Protein 7BJS (pdb70)

GO terms:
  GO:1904115 axon cytoplasm (C, IDA)
  GO:0035371 microtubule plus-end (C, IDA)
  GO:0008017 microtubule binding (F, IDA)
  GO:0005737 cytoplasm (C, IDA)
  GO:0030478 actin cap (C, IDA)
  GO:0003777 microtubule motor activity (F, IDA)
  GO:0010970 transport along microtubule (P, IDA)
  GO:0005871 kinesin complex (C, IDA)
  GO:0007018 microtubule-based movement (P, IDA)
  GO:0001754 eye photoreceptor cell differentiation (P, IGI)
  GO:0008574 plus-end-directed microtubule motor activity (F, TAS)
  GO:0048489 synaptic vesicle transport (P, IGI)
  GO:0007300 ovarian nurse cell to oocyte transport (P, TAS)
  GO:0007317 regulation of pole plasm oskar mRNA localization (P, TAS)
  GO:0045451 pole plasm oskar mRNA localization (P, IMP)
  GO:0051012 microtubule sliding (P, IMP)
  GO:0051299 centrosome separation (P, IMP)
  GO:0046785 microtubule polymerization (P, IMP)
  GO:0046843 dorsal appendage formation (P, IMP)
  GO:0048311 mitochondrion distribution (P, IMP)

Structure (mmCIF, N/CA/C/O backbone):
data_7BJS
#
_entry.id   7BJS
#
_cell.length_a   28.770
_cell.length_b   33.490
_cell.length_c   126.000
_cell.angle_alpha   90.000
_cell.angle_beta   94.580
_cell.angle_gamma   90.000
#
_symmetry.space_group_name_H-M   'P 1 21 1'
#
loop_
_entity.id
_entity.type
_entity.pdbx_description
1 polymer 'Kinesin heavy chain'
2 polymer SD21996p
3 water water
#
loop_
_atom_site.group_PDB
_atom_site.id
_atom_site.type_symbol
_atom_site.label_atom_id
_atom_site.label_alt_id
_atom_site.label_comp_id
_atom_site.label_asym_id
_atom_site.label_entity_id
_atom_site.label_seq_id
_atom_site.pdbx_PDB_ins_code
_atom_site.Cartn_x
_atom_site.Cartn_y
_atom_site.Cartn_z
_atom_site.occupancy
_atom_site.B_iso_or_equiv
_atom_site.auth_seq_id
_atom_site.auth_comp_id
_atom_site.auth_asym_id
_atom_site.auth_atom_id
_atom_site.pdbx_PDB_model_num
ATOM 1 N N . SER A 1 3 ? -13.399 -5.325 -33.277 1.00 73.06 855 SER A N 1
ATOM 2 C CA . SER A 1 3 ? -12.120 -5.992 -33.493 1.00 80.22 855 SER A CA 1
ATOM 3 C C . SER A 1 3 ? -11.632 -6.683 -32.225 1.00 86.82 855 SER A C 1
ATOM 4 O O . SER A 1 3 ? -11.753 -6.144 -31.124 1.00 85.13 855 SER A O 1
ATOM 7 N N . PHE A 1 4 ? -11.077 -7.884 -32.394 1.00 87.88 856 PHE A N 1
ATOM 8 C CA . PHE A 1 4 ? -10.586 -8.647 -31.251 1.00 79.68 856 PHE A CA 1
ATOM 9 C C . PHE A 1 4 ? -9.397 -7.961 -30.589 1.00 76.20 856 PHE A C 1
ATOM 10 O O . PHE A 1 4 ? -9.319 -7.894 -29.357 1.00 69.04 856 PHE A O 1
ATOM 18 N N . LEU A 1 5 ? -8.459 -7.451 -31.392 1.00 67.95 857 LEU A N 1
ATOM 19 C CA . LEU A 1 5 ? -7.260 -6.829 -30.837 1.00 70.22 857 LEU A CA 1
ATOM 20 C C . LEU A 1 5 ? -7.581 -5.584 -30.018 1.00 74.60 857 LEU A C 1
ATOM 21 O O . LEU A 1 5 ? -6.872 -5.287 -29.050 1.00 80.77 857 LEU A O 1
ATOM 26 N N . GLU A 1 6 ? -8.640 -4.849 -30.367 1.00 59.56 858 GLU A N 1
ATOM 27 C CA . GLU A 1 6 ? -8.976 -3.680 -29.560 1.00 59.95 858 GLU A CA 1
ATOM 28 C C . GLU A 1 6 ? -9.648 -4.082 -28.256 1.00 60.77 858 GLU A C 1
ATOM 29 O O . GLU A 1 6 ? -9.457 -3.412 -27.236 1.00 55.12 858 GLU A O 1
ATOM 35 N N . ASN A 1 7 ? -10.427 -5.165 -28.266 1.00 59.74 859 ASN A N 1
ATOM 36 C CA . ASN A 1 7 ? -10.920 -5.717 -27.010 1.00 61.98 859 ASN A CA 1
ATOM 37 C C . ASN A 1 7 ? -9.772 -6.274 -26.181 1.00 60.96 859 ASN A C 1
ATOM 38 O O . ASN A 1 7 ? -9.801 -6.199 -24.948 1.00 62.08 859 ASN A O 1
ATOM 43 N N . ASN A 1 8 ? -8.758 -6.835 -26.844 1.00 47.94 860 ASN A N 1
ATOM 44 C CA . ASN A 1 8 ? -7.586 -7.343 -26.139 1.00 46.51 860 ASN A CA 1
ATOM 45 C C . ASN A 1 8 ? -6.829 -6.212 -25.455 1.00 46.50 860 ASN A C 1
ATOM 46 O O . ASN A 1 8 ? -6.480 -6.307 -24.273 1.00 51.26 860 ASN A O 1
ATOM 51 N N . LEU A 1 9 ? -6.574 -5.124 -26.187 1.00 50.53 861 LEU A N 1
ATOM 52 C CA . LEU A 1 9 ? -5.862 -3.993 -25.602 1.00 54.76 861 LEU A CA 1
ATOM 53 C C . LEU A 1 9 ? -6.686 -3.333 -24.504 1.00 51.58 861 LEU A C 1
ATOM 54 O O . LEU A 1 9 ? -6.135 -2.879 -23.495 1.00 51.42 861 LEU A O 1
ATOM 59 N N . ASP A 1 10 ? -8.008 -3.266 -24.685 1.00 51.54 862 ASP A N 1
ATOM 60 C CA . ASP A 1 10 ? -8.861 -2.702 -23.646 1.00 55.15 862 ASP A CA 1
ATOM 61 C C . ASP A 1 10 ? -8.868 -3.574 -22.397 1.00 64.84 862 ASP A C 1
ATOM 62 O O . ASP A 1 10 ? -8.973 -3.053 -21.281 1.00 59.31 862 ASP A O 1
ATOM 67 N N . GLN A 1 11 ? -8.759 -4.895 -22.561 1.00 49.96 863 GLN A N 1
ATOM 68 C CA . GLN A 1 11 ? -8.642 -5.764 -21.396 1.00 56.96 863 GLN A CA 1
ATOM 69 C C . GLN A 1 11 ? -7.280 -5.605 -20.735 1.00 39.22 863 GLN A C 1
ATOM 70 O O . GLN A 1 11 ? -7.181 -5.576 -19.503 1.00 47.17 863 GLN A O 1
ATOM 76 N N . LEU A 1 12 ? -6.219 -5.496 -21.541 1.00 44.93 864 LEU A N 1
ATOM 77 C CA . LEU A 1 12 ? -4.887 -5.255 -20.994 1.00 42.30 864 LEU A CA 1
ATOM 78 C C . LEU A 1 12 ? -4.822 -3.918 -20.268 1.00 43.00 864 LEU A C 1
ATOM 79 O O . LEU A 1 12 ? -4.195 -3.809 -19.207 1.00 49.83 864 LEU A O 1
ATOM 84 N N . THR A 1 13 ? -5.454 -2.886 -20.833 1.00 45.99 865 THR A N 1
ATOM 85 C CA . THR A 1 13 ? -5.553 -1.603 -20.145 1.00 40.65 865 THR A CA 1
ATOM 86 C C . THR A 1 13 ? -6.178 -1.773 -18.767 1.00 44.00 865 THR A C 1
ATOM 87 O O . THR A 1 13 ? -5.696 -1.202 -17.783 1.00 62.08 865 THR A O 1
ATOM 91 N N . LYS A 1 14 ?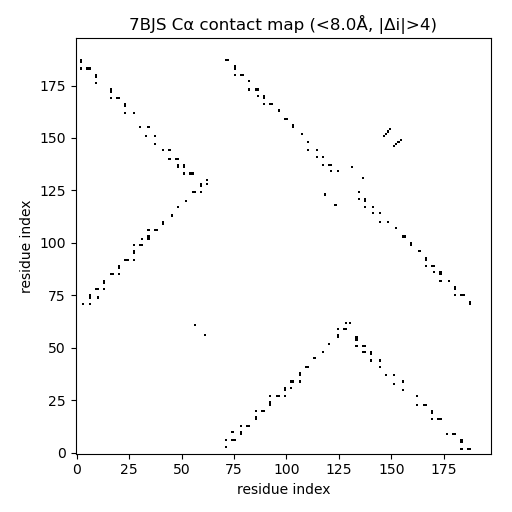 -7.244 -2.572 -18.677 1.00 47.67 866 LYS A N 1
ATOM 92 C CA . LYS A 1 14 ? -7.913 -2.769 -17.395 1.00 46.68 866 LYS A CA 1
ATOM 93 C C . LYS A 1 14 ? -6.992 -3.461 -16.398 1.00 48.43 866 LYS A C 1
ATOM 94 O O . LYS A 1 14 ? -6.986 -3.121 -15.209 1.00 53.01 866 LYS A O 1
ATOM 100 N N . VAL A 1 15 ? -6.205 -4.436 -16.862 1.00 48.40 867 VAL A N 1
ATOM 101 C CA . VAL A 1 15 ? -5.306 -5.142 -15.954 1.00 47.52 867 VAL A CA 1
ATOM 102 C C . VAL A 1 15 ? -4.238 -4.192 -15.430 1.00 38.88 867 VAL A C 1
ATOM 103 O O . VAL A 1 15 ? -3.876 -4.231 -14.248 1.00 43.81 867 VAL A O 1
ATOM 107 N N . HIS A 1 16 ? -3.733 -3.311 -16.294 1.00 42.87 868 HIS A N 1
ATOM 108 C CA . HIS A 1 16 ? -2.714 -2.359 -15.870 1.00 47.79 868 HIS A CA 1
ATOM 109 C C . HIS A 1 16 ? -3.276 -1.330 -14.899 1.00 49.76 868 HIS A C 1
ATOM 110 O O . HIS A 1 16 ? -2.547 -0.850 -14.023 1.00 59.46 868 HIS A O 1
ATOM 117 N N . LYS A 1 17 ? -4.552 -0.961 -15.045 1.00 55.35 869 LYS A N 1
ATOM 118 C CA . LYS A 1 17 ? -5.158 -0.059 -14.071 1.00 50.49 869 LYS A CA 1
ATOM 119 C C . LYS A 1 17 ? -5.151 -0.684 -12.683 1.00 50.45 869 LYS A C 1
ATOM 120 O O . LYS A 1 17 ? -4.886 -0.002 -11.686 1.00 49.88 869 LYS A O 1
ATOM 126 N N . GLN A 1 18 ? -5.424 -1.989 -12.601 1.00 45.53 870 GLN A N 1
ATOM 127 C CA . GLN A 1 18 ? -5.389 -2.670 -11.311 1.00 50.15 870 GLN A CA 1
ATOM 128 C C . GLN A 1 18 ? -3.963 -2.790 -10.788 1.00 35.42 870 GLN A C 1
ATOM 129 O O . GLN A 1 18 ? -3.723 -2.639 -9.584 1.00 54.40 870 GLN A O 1
ATOM 135 N N . LEU A 1 19 ? -3.001 -3.057 -11.677 1.00 46.59 871 LEU A N 1
ATOM 136 C CA . LEU A 1 19 ? -1.611 -3.161 -11.242 1.00 51.17 871 LEU A CA 1
ATOM 137 C C . LEU A 1 19 ? -1.066 -1.813 -10.792 1.00 45.55 871 LEU A C 1
ATOM 138 O O . LEU A 1 19 ? -0.249 -1.755 -9.867 1.00 44.61 871 LEU A O 1
ATOM 143 N N . VAL A 1 20 ? -1.500 -0.724 -11.432 1.00 41.40 872 VAL A N 1
ATOM 144 C CA . VAL A 1 20 ? -1.070 0.607 -11.009 1.00 41.10 872 VAL A CA 1
ATOM 145 C C . VAL A 1 20 ? -1.542 0.883 -9.587 1.00 43.26 872 VAL A C 1
ATOM 146 O O . VAL A 1 20 ? -0.795 1.422 -8.761 1.00 46.84 872 VAL A O 1
ATOM 150 N N . ARG A 1 21 ? -2.781 0.498 -9.273 1.00 40.80 873 ARG A N 1
ATOM 151 C CA . ARG A 1 21 ? -3.299 0.714 -7.927 1.00 39.62 873 ARG A CA 1
ATOM 152 C C . ARG A 1 21 ? -2.644 -0.229 -6.927 1.00 51.65 873 ARG A C 1
ATOM 153 O O . ARG A 1 21 ? -2.391 0.154 -5.779 1.00 59.02 873 ARG A O 1
ATOM 161 N N . ASP A 1 22 ? -2.361 -1.467 -7.343 1.00 49.93 874 ASP A N 1
ATOM 162 C CA . ASP A 1 22 ? -1.629 -2.381 -6.473 1.00 50.64 874 ASP A CA 1
ATOM 163 C C . ASP A 1 22 ? -0.218 -1.872 -6.213 1.00 42.54 874 ASP A C 1
ATOM 164 O O . ASP A 1 22 ? 0.272 -1.924 -5.079 1.00 35.23 874 ASP A O 1
ATOM 169 N N . ASN A 1 23 ? 0.447 -1.367 -7.254 1.00 36.63 875 ASN A N 1
ATOM 170 C CA . ASN A 1 23 ? 1.796 -0.840 -7.086 1.00 46.03 875 ASN A CA 1
ATOM 171 C C . ASN A 1 23 ? 1.799 0.422 -6.233 1.00 44.10 875 ASN A C 1
ATOM 172 O O . ASN A 1 23 ? 2.699 0.619 -5.409 1.00 47.66 875 ASN A O 1
ATOM 177 N N . ALA A 1 24 ? 0.797 1.286 -6.415 1.00 45.79 876 ALA A N 1
ATOM 178 C CA . ALA A 1 24 ? 0.720 2.513 -5.627 1.00 40.59 876 ALA A CA 1
ATOM 179 C C . ALA A 1 24 ? 0.512 2.212 -4.148 1.00 45.69 876 ALA A C 1
ATOM 180 O O . ALA A 1 24 ? 1.047 2.916 -3.283 1.00 44.02 876 ALA A O 1
ATOM 182 N N . ASP A 1 25 ? -0.260 1.166 -3.837 1.00 39.20 877 ASP A N 1
ATOM 183 C CA . ASP A 1 25 ? -0.450 0.784 -2.442 1.00 42.73 877 ASP A CA 1
ATOM 184 C C . ASP A 1 25 ? 0.851 0.296 -1.817 1.00 45.83 877 ASP A C 1
ATOM 185 O O . ASP A 1 25 ? 1.184 0.677 -0.688 1.00 41.80 877 ASP A O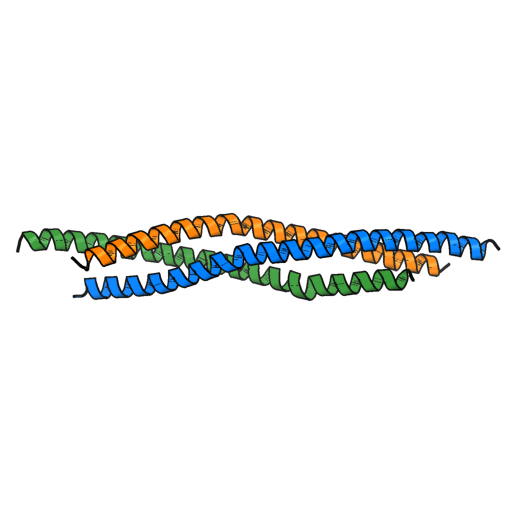 1
ATOM 190 N N . LEU A 1 26 ? 1.603 -0.537 -2.539 1.00 42.96 878 LEU A N 1
ATOM 191 C CA . LEU A 1 26 ? 2.848 -1.075 -1.998 1.00 42.15 878 LEU A CA 1
ATOM 192 C C . LEU A 1 26 ? 3.896 0.016 -1.821 1.00 46.81 878 LEU A C 1
ATOM 193 O O . LEU A 1 26 ? 4.637 0.018 -0.831 1.00 48.88 878 LEU A O 1
ATOM 198 N N . ARG A 1 27 ? 3.966 0.957 -2.763 1.00 48.03 879 ARG A N 1
ATOM 199 C CA . ARG A 1 27 ? 4.919 2.053 -2.654 1.00 57.99 879 ARG A CA 1
ATOM 200 C C . ARG A 1 27 ? 4.577 2.994 -1.509 1.00 50.39 879 ARG A C 1
ATOM 201 O O . ARG A 1 27 ? 5.412 3.825 -1.138 1.00 45.65 879 ARG A O 1
ATOM 209 N N . CYS A 1 28 ? 3.372 2.888 -0.952 1.00 45.00 880 CYS A N 1
ATOM 210 C CA . CYS A 1 28 ? 2.947 3.690 0.185 1.00 33.53 880 CYS A CA 1
ATOM 211 C C . CYS A 1 28 ? 3.142 2.980 1.518 1.00 47.54 880 CYS A C 1
ATOM 212 O O . CYS A 1 28 ? 3.488 3.626 2.512 1.00 58.75 880 CYS A O 1
ATOM 215 N N . GLU A 1 29 ? 2.955 1.658 1.556 1.00 46.26 881 GLU A N 1
ATOM 216 C CA . GLU A 1 29 ? 3.078 0.926 2.812 1.00 47.40 881 GLU A CA 1
ATOM 217 C C . GLU A 1 29 ? 4.522 0.660 3.221 1.00 37.42 881 GLU A C 1
ATOM 218 O O . GLU A 1 29 ? 4.811 0.605 4.422 1.00 46.57 881 GLU A O 1
ATOM 224 N N . LEU A 1 30 ? 5.440 0.500 2.261 1.00 40.04 882 LEU A N 1
ATOM 225 C CA . LEU A 1 30 ? 6.810 0.148 2.642 1.00 40.78 882 LEU A CA 1
ATOM 226 C C . LEU A 1 30 ? 7.523 1.295 3.338 1.00 38.14 882 LEU A C 1
ATOM 227 O O . LEU A 1 30 ? 8.113 1.072 4.408 1.00 44.52 882 LEU A O 1
ATOM 232 N N . PRO A 1 31 ? 7.518 2.535 2.820 1.00 35.01 883 PRO A N 1
ATOM 233 C CA . PRO A 1 31 ? 8.111 3.631 3.601 1.00 36.72 883 PRO A CA 1
ATOM 234 C C . PRO A 1 31 ? 7.384 3.892 4.906 1.00 37.63 883 PRO A C 1
ATOM 235 O O . PRO A 1 31 ? 8.021 4.271 5.897 1.00 45.87 883 PRO A O 1
ATOM 239 N N . LYS A 1 32 ? 6.062 3.703 4.935 1.00 37.16 884 LYS A N 1
ATOM 240 C CA . LYS A 1 32 ? 5.317 3.876 6.177 1.00 39.07 884 LYS A CA 1
ATOM 241 C C . LYS A 1 32 ? 5.731 2.854 7.226 1.00 42.47 884 LYS A C 1
ATOM 242 O O . LYS A 1 32 ? 5.786 3.170 8.420 1.00 53.46 884 LYS A O 1
ATOM 248 N N . LEU A 1 33 ? 6.034 1.626 6.804 1.00 43.78 885 LEU A N 1
ATOM 249 C CA . LEU A 1 33 ? 6.439 0.610 7.768 1.00 52.21 885 LEU A CA 1
ATOM 250 C C . LEU A 1 33 ? 7.837 0.885 8.307 1.00 41.22 885 LEU A C 1
ATOM 251 O O . LEU A 1 33 ? 8.111 0.633 9.487 1.00 52.80 885 LEU A O 1
ATOM 256 N N . GLU A 1 34 ? 8.735 1.408 7.469 1.00 43.94 886 GLU A N 1
ATOM 257 C CA . GLU A 1 34 ? 10.040 1.818 7.980 1.00 40.93 886 GLU A CA 1
ATOM 258 C C . GLU A 1 34 ? 9.884 2.904 9.034 1.00 48.94 886 GLU A C 1
ATOM 259 O O . GLU A 1 34 ? 10.520 2.854 10.094 1.00 43.33 886 GLU A O 1
ATOM 265 N N . LYS A 1 35 ? 9.030 3.894 8.760 1.00 30.82 887 LYS A N 1
ATOM 266 C CA . LYS A 1 35 ? 8.792 4.958 9.729 1.00 30.66 887 LYS A CA 1
ATOM 267 C C . LYS A 1 35 ? 8.207 4.407 11.024 1.00 33.67 887 LYS A C 1
ATOM 268 O O . LYS A 1 35 ? 8.586 4.840 12.118 1.00 37.52 887 LYS A O 1
ATOM 274 N N . ARG A 1 36 ? 7.279 3.452 10.921 1.00 35.91 888 ARG A N 1
ATOM 275 C CA . ARG A 1 36 ? 6.717 2.845 12.123 1.00 31.29 888 ARG A CA 1
ATOM 276 C C . ARG A 1 36 ? 7.764 2.033 12.877 1.00 32.11 888 ARG A C 1
ATOM 277 O O . ARG A 1 36 ? 7.786 2.036 14.114 1.00 42.07 888 ARG A O 1
ATOM 285 N N . LEU A 1 37 ? 8.642 1.334 12.153 1.00 31.48 889 LEU A N 1
ATOM 286 C CA . LEU A 1 37 ? 9.725 0.612 12.815 1.00 37.32 889 LEU A CA 1
ATOM 287 C C . LEU A 1 37 ? 10.716 1.576 13.458 1.00 45.32 889 LEU A C 1
ATOM 288 O O . LEU A 1 37 ? 11.259 1.291 14.532 1.00 36.78 889 LEU A O 1
ATOM 293 N N . ARG A 1 38 ? 10.970 2.717 12.812 1.00 34.10 890 ARG A N 1
ATOM 294 C CA . ARG A 1 38 ? 11.876 3.703 13.394 1.00 42.26 890 ARG A CA 1
ATOM 295 C C . ARG A 1 38 ? 11.290 4.296 14.667 1.00 45.09 890 ARG A C 1
ATOM 296 O O . ARG A 1 38 ? 12.019 4.558 15.632 1.00 51.17 890 ARG A O 1
ATOM 304 N N . CYS A 1 39 ? 9.972 4.504 14.691 1.00 40.53 891 CYS A N 1
ATOM 305 C CA . CYS A 1 39 ? 9.339 5.081 15.870 1.00 39.19 891 CYS A CA 1
ATOM 306 C C . CYS A 1 39 ? 9.278 4.071 17.007 1.00 55.00 891 CYS A C 1
ATOM 307 O O . CYS A 1 39 ? 9.271 4.456 18.181 1.00 48.37 891 CYS A O 1
ATOM 310 N N . THR A 1 40 ? 9.263 2.778 16.676 1.00 39.65 892 THR A N 1
ATOM 311 C CA . THR A 1 40 ? 9.357 1.744 17.701 1.00 40.53 892 THR A CA 1
ATOM 312 C C . THR A 1 40 ? 10.738 1.724 18.341 1.00 34.91 892 THR A C 1
ATOM 313 O O . THR A 1 40 ? 10.858 1.611 19.566 1.00 42.40 892 THR A O 1
ATOM 317 N N . MET A 1 41 ? 11.793 1.842 17.531 1.00 37.77 893 MET A N 1
ATOM 318 C CA . MET A 1 41 ? 13.143 1.775 18.079 1.00 44.47 893 MET A CA 1
ATOM 319 C C . MET A 1 41 ? 13.452 2.979 18.957 1.00 51.33 893 MET A C 1
ATOM 320 O O . MET A 1 41 ? 14.237 2.867 19.906 1.00 49.46 893 MET A O 1
ATOM 325 N N . GLU A 1 42 ? 12.828 4.126 18.679 1.00 32.35 894 GLU A N 1
ATOM 326 C CA . GLU A 1 42 ? 12.962 5.268 19.578 1.00 43.58 894 GLU A CA 1
ATOM 327 C C . GLU A 1 42 ? 12.316 4.979 20.926 1.00 37.97 894 GLU A C 1
ATOM 328 O O . GLU A 1 42 ? 12.844 5.370 21.973 1.00 51.14 894 GLU A O 1
ATOM 334 N N . ARG A 1 43 ? 11.168 4.298 20.921 1.00 56.05 895 ARG A N 1
ATOM 335 C CA . ARG A 1 43 ? 10.524 3.945 22.180 1.00 49.42 895 ARG A CA 1
ATOM 336 C C . ARG A 1 43 ? 11.335 2.905 22.940 1.00 52.05 895 ARG A C 1
ATOM 337 O O . ARG A 1 43 ? 11.374 2.933 24.176 1.00 57.26 895 ARG A O 1
ATOM 345 N N . VAL A 1 44 ? 11.995 1.994 22.223 1.00 57.26 896 VAL A N 1
ATOM 346 C CA . VAL A 1 44 ? 12.832 0.992 22.875 1.00 47.55 896 VAL A CA 1
ATOM 347 C C . VAL A 1 44 ? 14.072 1.642 23.474 1.00 44.49 896 VAL A C 1
ATOM 348 O O . VAL A 1 44 ? 14.500 1.289 24.579 1.00 52.64 896 VAL A O 1
ATOM 352 N N . LYS A 1 45 ? 14.671 2.599 22.758 1.00 44.76 897 LYS A N 1
ATOM 353 C CA . LYS A 1 45 ? 15.845 3.283 23.291 1.00 54.38 897 LYS A CA 1
ATOM 354 C C . LYS A 1 45 ? 15.503 4.027 24.575 1.00 48.50 897 LYS A C 1
ATOM 355 O O . LYS A 1 45 ? 16.276 4.007 25.539 1.00 56.50 897 LYS A O 1
ATOM 361 N N . ALA A 1 46 ? 14.340 4.682 24.608 1.00 55.52 898 ALA A N 1
ATOM 362 C CA . ALA A 1 46 ? 13.897 5.343 25.832 1.00 53.56 898 ALA A CA 1
ATOM 363 C C . ALA A 1 46 ? 13.651 4.329 26.942 1.00 54.80 898 ALA A C 1
ATOM 364 O O . ALA A 1 46 ? 13.932 4.599 28.116 1.00 52.18 898 ALA A O 1
ATOM 366 N N . LEU A 1 47 ? 13.117 3.157 26.589 1.00 55.19 899 LEU A N 1
ATOM 367 C CA . LEU A 1 47 ? 12.938 2.096 27.574 1.00 50.83 899 LEU A CA 1
ATOM 368 C C . LEU A 1 47 ? 14.274 1.578 28.087 1.00 45.42 899 LEU A C 1
ATOM 369 O O . LEU A 1 47 ? 14.383 1.208 29.262 1.00 53.62 899 LEU A O 1
ATOM 374 N N . GLU A 1 48 ? 15.298 1.544 27.231 1.00 51.51 900 GLU A N 1
ATOM 375 C CA . GLU A 1 48 ? 16.588 1.005 27.650 1.00 57.09 900 GLU A CA 1
ATOM 376 C C . GLU A 1 48 ? 17.261 1.933 28.651 1.00 62.92 900 GLU A C 1
ATOM 377 O O . GLU A 1 48 ? 17.866 1.473 29.626 1.00 64.19 900 GLU A O 1
ATOM 383 N N . THR A 1 49 ? 17.165 3.245 28.424 1.00 60.87 901 THR A N 1
ATOM 384 C CA . THR A 1 49 ? 17.691 4.204 29.389 1.00 62.50 901 THR A CA 1
ATOM 385 C C . THR A 1 49 ? 16.851 4.239 30.658 1.00 57.66 901 THR A C 1
ATOM 386 O O . THR A 1 49 ? 17.387 4.471 31.748 1.00 71.52 901 THR A O 1
ATOM 390 N N . ALA A 1 50 ? 15.540 4.013 30.543 1.00 59.36 902 ALA A N 1
ATOM 391 C CA . ALA A 1 50 ? 14.704 3.937 31.735 1.00 53.65 902 ALA A CA 1
ATOM 392 C C . ALA A 1 50 ? 15.016 2.695 32.558 1.00 62.75 902 ALA A C 1
ATOM 393 O O . ALA A 1 50 ? 14.820 2.697 33.778 1.00 68.15 902 ALA A O 1
ATOM 395 N N . LEU A 1 51 ? 15.507 1.632 31.916 1.00 60.54 903 LEU A N 1
ATOM 396 C CA . LEU A 1 51 ? 15.898 0.444 32.668 1.00 61.40 903 LEU A CA 1
ATOM 397 C C . LEU A 1 51 ? 17.196 0.682 33.427 1.00 69.28 903 LEU A C 1
ATOM 398 O O . LEU A 1 51 ? 17.349 0.221 34.564 1.00 77.49 903 LEU A O 1
ATOM 403 N N . LYS A 1 52 ? 18.138 1.410 32.822 1.00 66.07 904 LYS A N 1
ATOM 404 C CA . LYS A 1 52 ? 19.399 1.678 33.503 1.00 68.93 904 LYS A CA 1
ATOM 405 C C . LYS A 1 52 ? 19.195 2.638 34.666 1.00 62.99 904 LYS A C 1
ATOM 406 O O . LYS A 1 52 ? 19.885 2.542 35.687 1.00 85.77 904 LYS A O 1
ATOM 412 N N . GLU A 1 53 ? 18.241 3.563 34.536 1.00 64.55 905 GLU A N 1
ATOM 413 C CA . GLU A 1 53 ? 17.881 4.416 35.663 1.00 62.18 905 GLU A CA 1
ATOM 414 C C . GLU A 1 53 ? 17.236 3.605 36.778 1.00 73.03 905 GLU A C 1
ATOM 415 O O . GLU A 1 53 ? 17.449 3.894 37.961 1.00 87.84 905 GLU A O 1
ATOM 421 N N . ALA A 1 54 ? 16.458 2.581 36.421 1.00 68.62 906 ALA A N 1
ATOM 422 C CA . ALA A 1 54 ? 15.839 1.722 37.421 1.00 57.53 906 ALA A CA 1
ATOM 423 C C . ALA A 1 54 ? 16.853 0.766 38.033 1.00 66.05 906 ALA A C 1
ATOM 424 O O . ALA A 1 54 ? 16.744 0.426 39.216 1.00 60.48 906 ALA A O 1
ATOM 426 N N . LYS A 1 55 ? 17.838 0.329 37.245 1.00 65.28 907 LYS A N 1
ATOM 427 C CA . LYS A 1 55 ? 18.863 -0.568 37.766 1.00 62.77 907 LYS A CA 1
ATOM 428 C C . LYS A 1 55 ? 19.732 0.141 38.795 1.00 82.39 907 LYS A C 1
ATOM 429 O O . LYS A 1 55 ? 20.043 -0.427 39.849 1.00 73.62 907 LYS A O 1
ATOM 435 N N . GLU A 1 56 ? 20.141 1.380 38.508 1.00 70.82 908 GLU A N 1
ATOM 436 C CA . GLU A 1 56 ? 20.899 2.132 39.498 1.00 81.89 908 GLU A CA 1
ATOM 437 C C . GLU A 1 56 ? 20.051 2.427 40.725 1.00 91.62 908 GLU A C 1
ATOM 438 O O . GLU A 1 56 ? 20.558 2.400 41.849 1.00 96.66 908 GLU A O 1
ATOM 441 N N . GLY A 1 57 ? 18.750 2.643 40.538 1.00 93.59 909 GLY A N 1
ATOM 442 C CA . GLY A 1 57 ? 17.874 2.829 41.678 1.00 94.94 909 GLY A CA 1
ATOM 443 C C . GLY A 1 57 ? 17.708 1.579 42.517 1.00 94.33 909 GLY A C 1
ATOM 444 O O . GLY A 1 57 ? 17.476 1.668 43.726 1.00 94.06 909 GLY A O 1
ATOM 445 N N . ALA A 1 58 ? 17.829 0.400 41.895 1.00 91.69 910 ALA A N 1
ATOM 446 C CA . ALA A 1 58 ? 17.671 -0.852 42.630 1.00 88.49 910 ALA A CA 1
ATOM 447 C C . ALA A 1 58 ? 18.834 -1.149 43.571 1.00 84.46 910 ALA A C 1
ATOM 448 O O . ALA A 1 58 ? 18.608 -1.671 44.670 1.00 87.83 910 ALA A O 1
ATOM 450 N N . MET A 1 59 ? 20.073 -0.833 43.181 1.00 80.75 911 MET A N 1
ATOM 451 C CA . MET A 1 59 ? 21.190 -1.110 44.077 1.00 100.62 911 MET A CA 1
ATOM 452 C C . MET A 1 59 ? 21.480 0.065 44.998 1.00 91.58 911 MET A C 1
ATOM 453 O O . MET A 1 59 ? 22.189 -0.101 45.996 1.00 102.98 911 MET A O 1
ATOM 458 N N . ARG A 1 60 ? 20.958 1.252 44.681 1.00 92.80 912 ARG A N 1
ATOM 459 C CA . ARG A 1 60 ? 20.900 2.296 45.696 1.00 93.79 912 ARG A CA 1
ATOM 460 C C . ARG A 1 60 ? 20.031 1.832 46.853 1.00 100.21 912 ARG A C 1
ATOM 461 O O . ARG A 1 60 ? 20.233 2.272 47.991 1.00 111.95 912 ARG A O 1
ATOM 469 N N . ASP A 1 61 ? 19.059 0.961 46.560 1.00 90.12 913 ASP A N 1
ATOM 470 C CA . ASP A 1 61 ? 18.218 0.342 47.572 1.00 94.96 913 ASP A CA 1
ATOM 471 C C . ASP A 1 61 ? 18.892 -0.884 48.176 1.00 96.68 913 ASP A C 1
ATOM 472 O O . ASP A 1 61 ? 18.624 -1.225 49.333 1.00 98.53 913 ASP A O 1
ATOM 477 N N . ARG A 1 62 ? 19.775 -1.551 47.420 1.00 90.18 914 ARG A N 1
ATOM 478 C CA . ARG A 1 62 ? 20.469 -2.716 47.964 1.00 92.33 914 ARG A CA 1
ATOM 479 C C . ARG A 1 62 ? 21.547 -2.313 48.962 1.00 100.69 914 ARG A C 1
ATOM 480 O O . ARG A 1 62 ? 21.763 -3.009 49.962 1.00 91.57 914 ARG A O 1
ATOM 487 N N . LYS A 1 63 ? 22.233 -1.195 48.720 1.00 96.68 915 LYS A N 1
ATOM 488 C CA . LYS A 1 63 ? 23.151 -0.679 49.726 1.00 100.00 915 LYS A CA 1
ATOM 489 C C . LYS A 1 63 ? 22.408 -0.029 50.883 1.00 107.01 915 LYS A C 1
ATOM 490 O O . LYS A 1 63 ? 22.995 0.173 51.952 1.00 115.28 915 LYS A O 1
ATOM 496 N N . ARG A 1 64 ? 21.128 0.299 50.685 1.00 93.45 916 ARG A N 1
ATOM 497 C CA . ARG A 1 64 ? 20.293 0.818 51.761 1.00 85.78 916 ARG A CA 1
ATOM 498 C C . ARG A 1 64 ? 19.815 -0.300 52.678 1.00 87.22 916 ARG A C 1
ATOM 499 O O . ARG A 1 64 ? 19.813 -0.144 53.904 1.00 95.00 916 ARG A O 1
ATOM 507 N N . TYR A 1 65 ? 19.400 -1.430 52.098 1.00 81.77 917 TYR A N 1
ATOM 508 C CA . TYR A 1 65 ? 18.959 -2.562 52.907 1.00 86.32 917 TYR A CA 1
ATOM 509 C C . TYR A 1 65 ? 20.105 -3.120 53.740 1.00 94.06 917 TYR A C 1
ATOM 510 O O . TYR A 1 65 ? 19.911 -3.506 54.898 1.00 92.81 917 TYR A O 1
ATOM 519 N N . GLN A 1 66 ? 21.309 -3.171 53.166 1.00 94.28 918 GLN A N 1
ATOM 520 C CA . GLN A 1 66 ? 22.476 -3.607 53.923 1.00 96.53 918 GLN A CA 1
ATOM 521 C C . GLN A 1 66 ? 22.842 -2.625 55.027 1.00 97.91 918 GLN A C 1
ATOM 522 O O . GLN A 1 66 ? 23.497 -3.019 55.997 1.00 94.04 918 GLN A O 1
ATOM 524 N N . TYR A 1 67 ? 22.438 -1.360 54.901 1.00 99.91 919 TYR A N 1
ATOM 525 C CA . TYR A 1 67 ? 22.676 -0.375 55.947 1.00 98.26 919 TYR A CA 1
ATOM 526 C C . TYR A 1 67 ? 21.577 -0.364 57.000 1.00 104.14 919 TYR A C 1
ATOM 527 O O . TYR A 1 67 ? 21.831 0.018 58.148 1.00 116.14 919 TYR A O 1
ATOM 536 N N . GLU A 1 68 ? 20.358 -0.760 56.642 1.00 96.14 920 GLU A N 1
ATOM 537 C CA . GLU A 1 68 ? 19.323 -0.945 57.649 1.00 99.52 920 GLU A CA 1
ATOM 538 C C . GLU A 1 68 ? 19.512 -2.233 58.438 1.00 108.79 920 GLU A C 1
ATOM 539 O O . GLU A 1 68 ? 18.833 -2.430 59.452 1.00 119.25 920 GLU A O 1
ATOM 543 N N . VAL A 1 69 ? 20.426 -3.102 58.008 1.00 100.00 921 VAL A N 1
ATOM 544 C CA . VAL A 1 69 ? 20.677 -4.374 58.675 1.00 105.38 921 VAL A CA 1
ATOM 545 C C . VAL A 1 69 ? 21.910 -4.246 59.559 1.00 111.86 921 VAL A C 1
ATOM 546 O O . VAL A 1 69 ? 21.979 -4.848 60.638 1.00 117.51 921 VAL A O 1
ATOM 549 N N . ASP A 1 70 ? 22.893 -3.455 59.115 1.00 113.64 922 ASP A N 1
ATOM 550 C CA . ASP A 1 70 ? 24.105 -3.284 59.919 1.00 112.57 922 ASP A CA 1
ATOM 551 C C . ASP A 1 70 ? 23.899 -2.356 61.118 1.00 123.07 922 ASP A C 1
ATOM 552 O O . ASP A 1 70 ? 24.872 -2.024 61.807 1.00 137.26 922 ASP A O 1
ATOM 557 N N . ARG A 1 71 ? 22.662 -1.936 61.360 1.00 121.58 923 ARG A N 1
ATOM 558 C CA . ARG A 1 71 ? 22.343 -1.056 62.475 1.00 115.50 923 ARG A CA 1
ATOM 559 C C . ARG A 1 71 ? 21.225 -1.653 63.323 1.00 114.11 923 ARG A C 1
ATOM 560 O O . ARG A 1 71 ? 20.816 -2.796 63.111 1.00 99.73 923 ARG A O 1
ATOM 562 N N . SER B 1 3 ? -2.882 5.982 -34.266 1.00 73.00 855 SER B N 1
ATOM 563 C CA . SER B 1 3 ? -3.891 5.058 -34.786 1.00 77.17 855 SER B CA 1
ATOM 564 C C . SER B 1 3 ? -4.762 4.511 -33.660 1.00 76.08 855 SER B C 1
ATOM 565 O O . SER B 1 3 ? -5.424 3.489 -33.806 1.00 95.86 855 SER B O 1
ATOM 568 N N . PHE B 1 4 ? -4.719 5.198 -32.521 1.00 54.61 856 PHE B N 1
ATOM 569 C CA . PHE B 1 4 ? -5.469 4.823 -31.330 1.00 66.70 856 PHE B CA 1
ATOM 570 C C . PHE B 1 4 ? -5.087 3.458 -30.775 1.00 72.53 856 PHE B C 1
ATOM 571 O O . PHE B 1 4 ? -4.884 3.312 -29.567 1.00 90.41 856 PHE B O 1
ATOM 579 N N . LEU B 1 5 ? -5.010 2.443 -31.638 1.00 61.03 857 LEU B N 1
ATOM 580 C CA . LEU B 1 5 ? -4.517 1.149 -31.182 1.00 62.38 857 LEU B CA 1
ATOM 581 C C . LEU B 1 5 ? -3.042 1.230 -30.824 1.00 58.56 857 LEU B C 1
ATOM 582 O O . LEU B 1 5 ? -2.582 0.542 -29.902 1.00 68.93 857 LEU B O 1
ATOM 587 N N . GLU B 1 6 ? -2.300 2.080 -31.537 1.00 64.70 858 GLU B N 1
ATOM 588 C CA . GLU B 1 6 ? -0.876 2.251 -31.281 1.00 62.70 858 GLU B CA 1
ATOM 589 C C . GLU B 1 6 ? -0.618 3.157 -30.084 1.00 53.72 858 GLU B C 1
ATOM 590 O O . GLU B 1 6 ? 0.333 2.928 -29.330 1.00 60.95 858 GLU B O 1
ATOM 596 N N . ASN B 1 7 ? -1.451 4.182 -29.880 1.00 45.03 859 ASN B N 1
ATOM 597 C CA . ASN B 1 7 ? -1.311 4.981 -28.667 1.00 53.96 859 ASN B CA 1
ATOM 598 C C . ASN B 1 7 ? -1.685 4.173 -27.434 1.00 59.93 859 ASN B C 1
ATOM 599 O O . ASN B 1 7 ? -1.054 4.312 -26.381 1.00 54.78 859 ASN B O 1
ATOM 604 N N . ASN B 1 8 ? -2.703 3.318 -27.548 1.00 55.93 860 ASN B N 1
ATOM 605 C CA . ASN B 1 8 ? -3.088 2.473 -26.424 1.00 43.78 860 ASN B CA 1
ATOM 606 C C . ASN B 1 8 ? -1.975 1.488 -26.089 1.00 50.51 860 ASN B C 1
ATOM 607 O O . ASN B 1 8 ? -1.595 1.332 -24.923 1.00 54.73 860 ASN B O 1
ATOM 612 N N . LEU B 1 9 ? -1.438 0.816 -27.109 1.00 48.07 861 LEU B N 1
ATOM 613 C CA . LEU B 1 9 ? -0.363 -0.144 -26.884 1.00 53.20 861 LEU B CA 1
ATOM 614 C C . LEU B 1 9 ? 0.918 0.545 -26.427 1.00 50.33 861 LEU B C 1
ATOM 615 O O . LEU B 1 9 ? 1.635 0.022 -25.567 1.00 54.66 861 LEU B O 1
ATOM 620 N N . ASP B 1 10 ? 1.219 1.724 -26.981 1.00 55.09 862 ASP B N 1
ATOM 621 C CA . ASP B 1 10 ? 2.415 2.445 -26.555 1.00 56.46 862 ASP B CA 1
ATOM 622 C C . ASP B 1 10 ? 2.299 2.916 -25.113 1.00 61.59 862 ASP B C 1
ATOM 623 O O . ASP B 1 10 ? 3.302 2.954 -24.392 1.00 67.73 862 ASP B O 1
ATOM 628 N N . GLN B 1 11 ? 1.090 3.271 -24.674 1.00 60.62 863 GLN B N 1
ATOM 629 C CA . GLN B 1 11 ? 0.899 3.634 -23.275 1.00 45.39 863 GLN B CA 1
ATOM 630 C C . GLN B 1 11 ? 1.001 2.412 -22.374 1.00 57.79 863 GLN B C 1
ATOM 631 O O . GLN B 1 11 ? 1.605 2.478 -21.298 1.00 45.90 863 GLN B O 1
ATOM 637 N N . LEU B 1 12 ? 0.434 1.282 -22.805 1.00 48.36 864 LEU B N 1
ATOM 638 C CA . LEU B 1 12 ? 0.561 0.053 -22.030 1.00 55.33 864 LEU B CA 1
ATOM 639 C C . LEU B 1 12 ? 2.020 -0.361 -21.900 1.00 36.88 864 LEU B C 1
ATOM 640 O O . LEU B 1 12 ? 2.456 -0.802 -20.830 1.00 58.41 864 LEU B O 1
ATOM 645 N N . THR B 1 13 ? 2.786 -0.239 -22.987 1.00 50.73 865 THR B N 1
ATOM 646 C CA . THR B 1 13 ? 4.224 -0.484 -22.926 1.00 47.89 865 THR B CA 1
ATOM 647 C C . THR B 1 13 ? 4.898 0.421 -21.901 1.00 50.85 865 THR B C 1
ATOM 648 O O . THR B 1 13 ? 5.717 -0.034 -21.095 1.00 48.99 865 THR B O 1
ATOM 652 N N . LYS B 1 14 ? 4.563 1.715 -21.922 1.00 46.84 866 LYS B N 1
ATOM 653 C CA . LYS B 1 14 ? 5.218 2.668 -21.030 1.00 45.95 866 LYS B CA 1
ATOM 654 C C . LYS B 1 14 ? 4.869 2.413 -19.568 1.00 48.12 866 LYS B C 1
ATOM 655 O O . LYS B 1 14 ? 5.745 2.475 -18.698 1.00 51.36 866 LYS B O 1
ATOM 661 N N . VAL B 1 15 ? 3.598 2.143 -19.270 1.00 45.89 867 VAL B N 1
ATOM 662 C CA . VAL B 1 15 ? 3.216 1.908 -17.880 1.00 40.42 867 VAL B CA 1
ATOM 663 C C . VAL B 1 15 ? 3.796 0.591 -17.382 1.00 50.70 867 VAL B C 1
ATOM 664 O O . VAL B 1 15 ? 4.194 0.475 -16.216 1.00 51.76 867 VAL B O 1
ATOM 668 N N . HIS B 1 16 ? 3.858 -0.422 -18.250 1.00 52.22 868 HIS B N 1
ATOM 669 C CA . HIS B 1 16 ? 4.370 -1.719 -17.821 1.00 41.50 868 HIS B CA 1
ATOM 670 C C . HIS B 1 16 ? 5.852 -1.653 -17.477 1.00 44.86 868 HIS B C 1
ATOM 671 O O . HIS B 1 16 ? 6.293 -2.276 -16.504 1.00 40.49 868 HIS B O 1
ATOM 678 N N . LYS B 1 17 ? 6.636 -0.898 -18.251 1.00 43.87 869 LYS B N 1
ATOM 679 C CA . LYS B 1 17 ? 8.045 -0.725 -17.910 1.00 50.68 869 LYS B CA 1
ATOM 680 C C . LYS B 1 17 ? 8.195 0.020 -16.588 1.00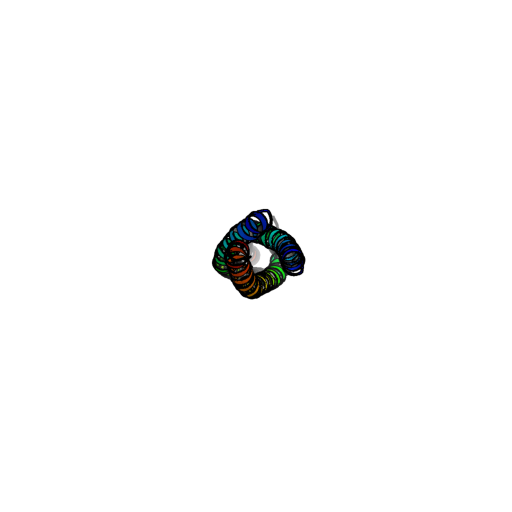 49.94 869 LYS B C 1
ATOM 681 O O . LYS B 1 17 ? 9.108 -0.266 -15.804 1.00 51.77 869 LYS B O 1
ATOM 687 N N . GLN B 1 18 ? 7.303 0.980 -16.322 1.00 52.37 870 GLN B N 1
ATOM 688 C CA . GLN B 1 18 ? 7.361 1.712 -15.061 1.00 44.03 870 GLN B CA 1
ATOM 689 C C . GLN B 1 18 ? 7.032 0.807 -13.881 1.00 37.38 870 GLN B C 1
ATOM 690 O O . GLN B 1 18 ? 7.642 0.926 -12.812 1.00 45.41 870 GLN B O 1
ATOM 696 N N . LEU B 1 19 ? 6.066 -0.098 -14.052 1.00 39.95 871 LEU B N 1
ATOM 697 C CA . LEU B 1 19 ? 5.719 -1.015 -12.971 1.00 38.04 871 LEU B CA 1
ATOM 698 C C . LEU B 1 19 ? 6.835 -2.023 -12.724 1.00 44.51 871 LEU B C 1
ATOM 699 O O . LEU B 1 19 ? 7.092 -2.404 -11.576 1.00 48.27 871 LEU B O 1
ATOM 704 N N . VAL B 1 20 ? 7.506 -2.465 -13.790 1.00 34.57 872 VAL B N 1
ATOM 705 C CA . VAL B 1 20 ? 8.610 -3.412 -13.644 1.00 42.13 872 VAL B CA 1
ATOM 706 C C . VAL B 1 20 ? 9.756 -2.787 -12.858 1.00 49.53 872 VAL B C 1
ATOM 707 O O . VAL B 1 20 ? 10.351 -3.428 -11.983 1.00 52.62 872 VAL B O 1
ATOM 711 N N . ARG B 1 21 ? 10.074 -1.522 -13.144 1.00 39.63 873 ARG B N 1
ATOM 712 C CA . ARG B 1 21 ? 11.153 -0.858 -12.421 1.00 49.70 873 ARG B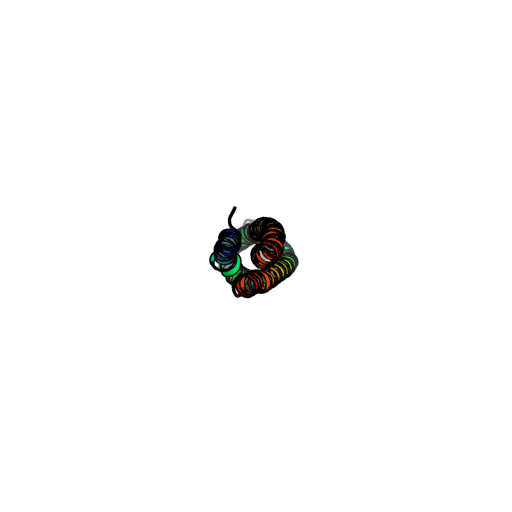 CA 1
ATOM 713 C C . ARG B 1 21 ? 10.747 -0.550 -10.986 1.00 44.20 873 ARG B C 1
ATOM 714 O O . ARG B 1 21 ? 11.579 -0.632 -10.074 1.00 51.80 873 ARG B O 1
ATOM 717 N N . ASP B 1 22 ? 9.474 -0.217 -10.765 1.00 43.58 874 ASP B N 1
ATOM 718 C CA . ASP B 1 22 ? 8.979 -0.030 -9.406 1.00 34.65 874 ASP B CA 1
ATOM 719 C C . ASP B 1 22 ? 9.045 -1.329 -8.611 1.00 55.55 874 ASP B C 1
ATOM 720 O O . ASP B 1 22 ? 9.371 -1.319 -7.418 1.00 44.39 874 ASP B O 1
ATOM 725 N N . ASN B 1 23 ? 8.732 -2.459 -9.252 1.00 40.39 875 ASN B N 1
ATOM 726 C CA . ASN B 1 23 ? 8.791 -3.740 -8.553 1.00 49.76 875 ASN B CA 1
ATOM 727 C C . ASN B 1 23 ? 10.219 -4.082 -8.149 1.00 42.72 875 ASN B C 1
ATOM 728 O O . ASN B 1 23 ? 10.445 -4.657 -7.078 1.00 41.33 875 ASN B O 1
ATOM 733 N N . ALA B 1 24 ? 11.194 -3.750 -8.998 1.00 39.78 876 ALA B N 1
ATOM 734 C CA . ALA B 1 24 ? 12.587 -3.994 -8.641 1.00 42.30 876 ALA B CA 1
ATOM 735 C C . ALA B 1 24 ? 12.984 -3.171 -7.423 1.00 42.37 876 ALA B C 1
ATOM 736 O O . ALA B 1 24 ? 13.755 -3.634 -6.574 1.00 45.02 876 ALA B O 1
ATOM 738 N N . ASP B 1 25 ? 12.462 -1.946 -7.319 1.00 40.05 877 ASP B N 1
ATOM 739 C CA . ASP B 1 25 ? 12.701 -1.138 -6.128 1.00 41.63 877 ASP B CA 1
ATOM 740 C C . ASP B 1 25 ? 12.034 -1.757 -4.907 1.00 46.03 877 ASP B C 1
ATOM 741 O O . ASP B 1 25 ? 12.622 -1.791 -3.821 1.00 51.86 877 ASP B O 1
ATOM 746 N N . LEU B 1 26 ? 10.803 -2.249 -5.067 1.00 55.45 878 LEU B N 1
ATOM 747 C CA . LEU B 1 26 ? 10.099 -2.852 -3.941 1.00 48.36 878 LEU B CA 1
ATOM 748 C C . LEU B 1 26 ? 10.788 -4.130 -3.481 1.00 45.16 878 LEU B C 1
ATOM 749 O O . LEU B 1 26 ? 10.867 -4.400 -2.278 1.00 42.85 878 LEU B O 1
ATOM 754 N N . ARG B 1 27 ? 11.292 -4.932 -4.422 1.00 37.35 879 ARG B N 1
ATOM 755 C CA . ARG B 1 27 ? 11.971 -6.169 -4.052 1.00 48.33 879 ARG B CA 1
ATOM 756 C C . ARG B 1 27 ? 13.326 -5.939 -3.394 1.00 42.80 879 ARG B C 1
ATOM 757 O O . ARG B 1 27 ? 13.840 -6.857 -2.747 1.00 51.20 879 ARG B O 1
ATOM 765 N N . CYS B 1 28 ? 13.916 -4.749 -3.535 1.00 43.12 880 CYS B N 1
ATOM 766 C CA . CYS B 1 28 ? 15.207 -4.491 -2.904 1.00 49.55 880 CYS B CA 1
ATOM 767 C C . CYS B 1 28 ? 15.064 -3.778 -1.565 1.00 40.20 880 CYS B C 1
ATOM 768 O O . CYS B 1 28 ? 15.847 -4.029 -0.642 1.00 49.50 880 CYS B O 1
ATOM 771 N N . GLU B 1 29 ? 14.071 -2.897 -1.438 1.00 44.51 881 GLU B N 1
ATOM 772 C CA . GLU B 1 29 ? 13.846 -2.187 -0.187 1.00 48.75 881 GLU B CA 1
ATOM 773 C C . GLU B 1 29 ? 13.209 -3.074 0.871 1.00 57.15 881 GLU B C 1
ATOM 774 O O . GLU B 1 29 ? 13.370 -2.806 2.066 1.00 65.97 881 GLU B O 1
ATOM 780 N N . LEU B 1 30 ? 12.489 -4.110 0.460 1.00 50.30 882 LEU B N 1
ATOM 781 C CA . LEU B 1 30 ? 11.752 -4.985 1.362 1.00 38.52 882 LEU B CA 1
ATOM 782 C C . LEU B 1 30 ? 12.667 -5.816 2.265 1.00 54.54 882 LEU B C 1
ATOM 783 O O . LEU B 1 30 ? 12.383 -5.925 3.465 1.00 44.74 882 LEU B O 1
ATOM 788 N N . PRO B 1 31 ? 13.746 -6.434 1.760 1.00 50.63 883 PRO B N 1
ATOM 789 C CA . PRO B 1 31 ? 14.657 -7.132 2.684 1.00 46.59 883 PRO B CA 1
ATOM 790 C C . PRO B 1 31 ? 15.296 -6.208 3.703 1.00 52.92 883 PRO B C 1
ATOM 791 O O . PRO B 1 31 ? 15.540 -6.632 4.839 1.00 44.88 883 PRO B O 1
ATOM 795 N N . LYS B 1 32 ? 15.568 -4.953 3.332 1.00 48.43 884 LYS B N 1
ATOM 796 C CA . LYS B 1 32 ? 16.077 -3.995 4.308 1.00 38.92 884 LYS B CA 1
ATOM 797 C C . LYS B 1 32 ? 15.066 -3.784 5.423 1.00 37.21 884 LYS B C 1
ATOM 798 O O . LYS B 1 32 ? 15.442 -3.576 6.582 1.00 55.01 884 LYS B O 1
ATOM 804 N N . LEU B 1 33 ? 13.780 -3.839 5.081 1.00 57.26 885 LEU B N 1
ATOM 805 C CA . LEU B 1 33 ? 12.722 -3.704 6.071 1.00 54.94 885 LEU B CA 1
ATOM 806 C C . LEU B 1 33 ? 12.636 -4.943 6.953 1.00 38.22 885 LEU B C 1
ATOM 807 O O . LEU B 1 33 ? 12.390 -4.838 8.161 1.00 47.61 885 LEU B O 1
ATOM 812 N N . GLU B 1 34 ? 12.843 -6.125 6.366 1.00 49.02 886 GLU B N 1
ATOM 813 C CA . GLU B 1 34 ? 12.894 -7.351 7.156 1.00 46.50 886 GLU B CA 1
ATOM 814 C C . GLU B 1 34 ? 14.048 -7.318 8.148 1.00 51.21 886 GLU B C 1
ATOM 815 O O . GLU B 1 34 ? 13.883 -7.682 9.318 1.00 50.01 886 GLU B O 1
ATOM 821 N N . LYS B 1 35 ? 15.230 -6.892 7.694 1.00 52.01 887 LYS B N 1
ATOM 822 C CA . LYS B 1 35 ? 16.375 -6.792 8.592 1.00 43.38 887 LYS B CA 1
ATOM 823 C C . LYS B 1 35 ? 16.116 -5.787 9.707 1.00 51.73 887 LYS B C 1
ATOM 824 O O . LYS B 1 35 ? 16.467 -6.031 10.868 1.00 55.70 887 LYS B O 1
ATOM 830 N N . ARG B 1 36 ? 15.493 -4.652 9.378 1.00 48.93 888 ARG B N 1
ATOM 831 C CA . ARG B 1 36 ? 15.174 -3.667 10.407 1.00 51.46 888 ARG B CA 1
ATOM 832 C C . ARG B 1 36 ? 14.144 -4.209 11.389 1.00 47.90 888 ARG B C 1
ATOM 833 O O . ARG B 1 36 ? 14.235 -3.953 12.596 1.00 49.74 888 ARG B O 1
ATOM 841 N N . LEU B 1 37 ? 13.158 -4.962 10.897 1.00 39.50 889 LEU B N 1
ATOM 842 C CA . LEU B 1 37 ? 12.196 -5.576 11.806 1.00 45.99 889 LEU B CA 1
ATOM 843 C C . LEU B 1 37 ? 12.860 -6.642 12.666 1.00 50.64 889 LEU B C 1
ATOM 844 O O . LEU B 1 37 ? 12.553 -6.769 13.857 1.00 51.47 889 LEU B O 1
ATOM 849 N N . ARG B 1 38 ? 13.786 -7.407 12.086 1.00 42.90 890 ARG B N 1
ATOM 850 C CA . ARG B 1 38 ? 14.466 -8.442 12.856 1.00 40.67 890 ARG B CA 1
ATOM 851 C C . ARG B 1 38 ? 15.367 -7.838 13.925 1.00 48.98 890 ARG B C 1
ATOM 852 O O . ARG B 1 38 ? 15.444 -8.358 15.044 1.00 54.46 890 ARG B O 1
ATOM 860 N N . CYS B 1 39 ? 16.046 -6.732 13.608 1.00 53.74 891 CYS B N 1
ATOM 861 C CA . CYS B 1 39 ? 16.946 -6.125 14.583 1.00 44.59 891 CYS B CA 1
ATOM 862 C C . CYS B 1 39 ? 16.180 -5.387 15.671 1.00 46.03 891 CYS B C 1
ATOM 863 O O . CYS B 1 39 ? 16.669 -5.268 16.799 1.00 52.49 891 CYS B O 1
ATOM 866 N N . THR B 1 40 ? 14.974 -4.909 15.365 1.00 42.41 892 THR B N 1
ATOM 867 C CA . THR B 1 40 ? 14.154 -4.271 16.389 1.00 43.94 892 THR B CA 1
ATOM 868 C C . THR B 1 40 ? 13.671 -5.281 17.422 1.00 45.06 892 THR B C 1
ATOM 869 O O . THR B 1 40 ? 13.756 -5.035 18.632 1.00 58.43 892 THR B O 1
ATOM 873 N N . MET B 1 41 ? 13.160 -6.428 16.965 1.00 50.08 893 MET B N 1
ATOM 874 C CA . MET B 1 41 ? 12.663 -7.430 17.904 1.00 54.98 893 MET B CA 1
ATOM 875 C C . MET B 1 41 ? 13.798 -8.109 18.656 1.00 57.57 893 MET B C 1
ATOM 876 O O . MET B 1 41 ? 13.597 -8.593 19.776 1.00 53.58 893 MET B O 1
ATOM 881 N N . GLU B 1 42 ? 14.989 -8.167 18.059 1.00 55.73 894 GLU B N 1
ATOM 882 C CA . GLU B 1 42 ? 16.153 -8.652 18.792 1.00 49.11 894 GLU B CA 1
ATOM 883 C C . GLU B 1 42 ? 16.497 -7.718 19.943 1.00 61.48 894 GLU B C 1
ATOM 884 O O . GLU B 1 42 ? 16.834 -8.173 21.042 1.00 62.20 894 GLU B O 1
ATOM 890 N N . ARG B 1 43 ? 16.412 -6.406 19.709 1.00 58.60 895 ARG B N 1
ATOM 891 C CA . ARG B 1 43 ? 16.689 -5.449 20.773 1.00 50.05 895 ARG B CA 1
ATOM 892 C C . ARG B 1 43 ? 15.604 -5.470 21.841 1.00 48.74 895 ARG B C 1
ATOM 893 O O . ARG B 1 43 ? 15.894 -5.252 23.023 1.00 54.95 895 ARG B O 1
ATOM 901 N N . VAL B 1 44 ? 14.356 -5.732 21.449 1.00 47.78 896 VAL B N 1
ATOM 902 C CA . VAL B 1 44 ? 13.272 -5.784 22.424 1.00 53.11 896 VAL B CA 1
ATOM 903 C C . VAL B 1 44 ? 13.415 -7.005 23.324 1.00 50.53 896 VAL B C 1
ATOM 904 O O . VAL B 1 44 ? 13.235 -6.916 24.545 1.00 55.50 896 VAL B O 1
ATOM 908 N N . LYS B 1 45 ? 13.747 -8.162 22.745 1.00 56.96 897 LYS B N 1
ATOM 909 C CA . LYS B 1 45 ? 13.930 -9.363 23.556 1.00 65.37 897 LYS B CA 1
ATOM 910 C C . LYS B 1 45 ? 15.117 -9.219 24.502 1.00 56.34 897 LYS B C 1
ATOM 911 O O . LYS B 1 45 ? 15.050 -9.651 25.658 1.00 53.81 897 LYS B O 1
ATOM 917 N N . ALA B 1 46 ? 16.212 -8.620 24.028 1.00 52.09 898 ALA B N 1
ATOM 918 C CA . ALA B 1 46 ? 17.362 -8.396 24.898 1.00 44.32 898 ALA B CA 1
ATOM 919 C C . ALA B 1 46 ? 17.008 -7.461 26.047 1.00 49.11 898 ALA B C 1
ATOM 920 O O . ALA B 1 46 ? 17.469 -7.652 27.179 1.00 68.82 898 ALA B O 1
ATOM 922 N N . LEU B 1 47 ? 16.190 -6.443 25.774 1.00 50.35 899 LEU B N 1
ATOM 923 C CA . LEU B 1 47 ? 15.717 -5.563 26.838 1.00 62.01 899 LEU B CA 1
ATOM 924 C C . LEU B 1 47 ? 14.810 -6.314 27.803 1.00 66.89 899 LEU B C 1
ATOM 925 O O . LEU B 1 47 ? 14.827 -6.061 29.014 1.00 66.36 899 LEU B O 1
ATOM 930 N N . GLU B 1 48 ? 14.024 -7.254 27.281 1.00 49.59 900 GLU B N 1
ATOM 931 C CA . GLU B 1 48 ? 13.034 -7.938 28.100 1.00 59.18 900 GLU B CA 1
ATOM 932 C C . GLU B 1 48 ? 13.683 -8.912 29.082 1.00 66.96 900 GLU B C 1
ATOM 933 O O . GLU B 1 48 ? 13.296 -8.966 30.255 1.00 70.13 900 GLU B O 1
ATOM 939 N N . THR B 1 49 ? 14.690 -9.668 28.633 1.00 65.73 901 THR B N 1
ATOM 940 C CA . THR B 1 49 ? 15.399 -10.554 29.553 1.00 68.60 901 THR B CA 1
ATOM 941 C C . THR B 1 49 ? 16.253 -9.768 30.538 1.00 70.11 901 THR B C 1
ATOM 942 O O . THR B 1 49 ? 16.436 -10.201 31.681 1.00 81.68 901 THR B O 1
ATOM 946 N N . ALA B 1 50 ? 16.784 -8.617 30.118 1.00 61.70 902 ALA B N 1
ATOM 947 C CA . ALA B 1 50 ? 17.508 -7.763 31.052 1.00 62.22 902 ALA B CA 1
ATOM 948 C C . ALA B 1 50 ? 16.569 -7.158 32.085 1.00 68.52 902 ALA B C 1
ATOM 949 O O . ALA B 1 50 ? 16.994 -6.844 33.203 1.00 83.15 902 ALA B O 1
ATOM 951 N N . LEU B 1 51 ? 15.290 -7.005 31.735 1.00 53.23 903 LEU B N 1
ATOM 952 C CA . LEU B 1 51 ? 14.321 -6.488 32.692 1.00 62.12 903 LEU B CA 1
ATOM 953 C C . LEU B 1 51 ? 13.978 -7.523 33.761 1.00 74.92 903 LEU B C 1
ATOM 954 O O . LEU B 1 51 ? 13.810 -7.165 34.932 1.00 57.71 903 LEU B O 1
ATOM 959 N N . LYS B 1 52 ? 13.862 -8.810 33.390 1.00 78.26 904 LYS B N 1
ATOM 960 C CA . LYS B 1 52 ? 13.570 -9.834 34.398 1.00 83.47 904 LYS B CA 1
ATOM 961 C C . LYS B 1 52 ? 14.762 -10.078 35.291 1.00 69.03 904 LYS B C 1
ATOM 962 O O . LYS B 1 52 ? 14.602 -10.433 36.462 1.00 86.09 904 LYS B O 1
ATOM 968 N N . GLU B 1 53 ? 15.966 -9.963 34.737 1.00 61.11 905 GLU B N 1
ATOM 969 C CA . GLU B 1 53 ? 17.146 -10.116 35.570 1.00 61.31 905 GLU B CA 1
ATOM 970 C C . GLU B 1 53 ? 17.208 -9.006 36.603 1.00 71.94 905 GLU B C 1
ATOM 971 O O . GLU B 1 53 ? 17.590 -9.238 37.756 1.00 94.85 905 GLU B O 1
ATOM 977 N N . ALA B 1 54 ? 16.797 -7.801 36.217 1.00 65.53 906 ALA B N 1
ATOM 978 C CA . ALA B 1 54 ? 16.796 -6.689 37.156 1.00 68.56 906 ALA B CA 1
ATOM 979 C C . ALA B 1 54 ? 15.603 -6.747 38.103 1.00 73.64 906 ALA B C 1
ATOM 980 O O . ALA B 1 54 ? 15.736 -6.412 39.285 1.00 84.08 906 ALA B O 1
ATOM 982 N N . LYS B 1 55 ? 14.436 -7.176 37.614 1.00 66.65 907 LYS B N 1
ATOM 983 C CA . LYS B 1 55 ? 13.254 -7.219 38.471 1.00 74.93 907 LYS B CA 1
ATOM 984 C C . LYS B 1 55 ? 13.362 -8.322 39.516 1.00 83.49 907 LYS B C 1
ATOM 985 O O . LYS B 1 55 ? 13.148 -8.083 40.710 1.00 102.95 907 LYS B O 1
ATOM 991 N N . GLU B 1 56 ? 13.694 -9.542 39.085 1.00 67.33 908 GLU B N 1
ATOM 992 C CA . GLU B 1 56 ? 13.887 -10.629 40.039 1.00 85.65 908 GLU B CA 1
ATOM 993 C C . GLU B 1 56 ? 15.145 -10.429 40.874 1.00 90.14 908 GLU B C 1
ATOM 994 O O . GLU B 1 56 ? 15.188 -10.852 42.035 1.00 86.43 908 GLU B O 1
ATOM 1000 N N . GLY B 1 57 ? 16.178 -9.799 40.308 1.00 81.23 909 GLY B N 1
ATOM 1001 C CA . GLY B 1 57 ? 17.353 -9.483 41.100 1.00 73.65 909 GLY B CA 1
ATOM 1002 C C . GLY B 1 57 ? 17.062 -8.449 42.166 1.00 73.19 909 GLY B C 1
ATOM 1003 O O . GLY B 1 57 ? 17.672 -8.470 43.240 1.00 80.37 909 GLY B O 1
ATOM 1004 N N . ALA B 1 58 ? 16.131 -7.534 41.888 1.00 72.83 910 ALA B N 1
ATOM 1005 C CA . ALA B 1 58 ? 15.682 -6.592 42.905 1.00 66.95 910 ALA B CA 1
ATOM 1006 C C . ALA B 1 58 ? 14.817 -7.282 43.949 1.00 73.34 910 ALA B C 1
ATOM 1007 O O . ALA B 1 58 ? 14.831 -6.890 45.121 1.00 77.15 910 ALA B O 1
ATOM 1009 N N . MET B 1 59 ? 14.078 -8.324 43.556 1.00 84.00 911 MET B N 1
ATOM 1010 C CA . MET B 1 59 ? 13.225 -9.012 44.513 1.00 83.74 911 MET B CA 1
ATOM 1011 C C . MET B 1 59 ? 13.997 -10.054 45.302 1.00 76.89 911 MET B C 1
ATOM 1012 O O . MET B 1 59 ? 13.543 -10.466 46.375 1.00 70.47 911 MET B O 1
ATOM 1017 N N . ARG B 1 60 ? 15.150 -10.487 44.789 1.00 74.60 912 ARG B N 1
ATOM 1018 C CA . ARG B 1 60 ? 16.069 -11.295 45.580 1.00 82.33 912 ARG B CA 1
ATOM 1019 C C . ARG B 1 60 ? 16.715 -10.485 46.698 1.00 97.47 912 ARG B C 1
ATOM 1020 O O . ARG B 1 60 ? 17.029 -11.036 47.759 1.00 100.62 912 ARG B O 1
ATOM 1028 N N . ASP B 1 61 ? 16.928 -9.184 46.479 1.00 94.78 913 ASP B N 1
ATOM 1029 C CA . ASP B 1 61 ? 17.591 -8.346 47.472 1.00 93.01 913 ASP B CA 1
ATOM 1030 C C . ASP B 1 61 ? 16.640 -7.851 48.552 1.00 103.37 913 ASP B C 1
ATOM 1031 O O . ASP B 1 61 ? 17.086 -7.564 49.668 1.00 116.89 913 ASP B O 1
ATOM 1036 N N . ARG B 1 62 ? 15.346 -7.743 48.247 1.00 91.01 914 ARG B N 1
ATOM 1037 C CA . ARG B 1 62 ? 14.358 -7.433 49.272 1.00 94.18 914 ARG B CA 1
ATOM 1038 C C . ARG B 1 62 ? 14.139 -8.621 50.196 1.00 102.44 914 ARG B C 1
ATOM 1039 O O . ARG B 1 62 ? 13.692 -8.441 51.333 1.00 105.72 914 ARG B O 1
ATOM 1042 N N . LYS B 1 63 ? 14.452 -9.829 49.721 1.00 102.13 915 LYS B N 1
ATOM 1043 C CA . LYS B 1 63 ? 14.371 -11.053 50.506 1.00 99.66 915 LYS B CA 1
ATOM 1044 C C . LYS B 1 63 ? 15.355 -11.085 51.669 1.00 99.06 915 LYS B C 1
ATOM 1045 O O . LYS B 1 63 ? 15.240 -11.969 52.525 1.00 103.02 915 LYS B O 1
ATOM 1048 N N . ARG B 1 64 ? 16.313 -10.165 51.722 1.00 102.15 916 ARG B N 1
ATOM 1049 C CA . ARG B 1 64 ? 17.226 -10.088 52.857 1.00 105.80 916 ARG B CA 1
ATOM 1050 C C . ARG B 1 64 ? 16.522 -9.485 54.070 1.00 104.22 916 ARG B C 1
ATOM 1051 O O . ARG B 1 64 ? 16.938 -8.452 54.596 1.00 99.89 916 ARG B O 1
ATOM 1053 N N . SER C 2 9 ? 11.646 7.830 42.229 1.00 125.85 258 SER C N 1
ATOM 1054 C CA . SER C 2 9 ? 10.434 7.080 42.535 1.00 130.41 258 SER C CA 1
ATOM 1055 C C . SER C 2 9 ? 10.765 5.668 43.010 1.00 131.63 258 SER C C 1
ATOM 1056 O O . SER C 2 9 ? 11.933 5.319 43.183 1.00 134.88 258 SER C O 1
ATOM 1059 N N . ASP C 2 10 ? 9.728 4.859 43.214 1.00 122.14 259 ASP C N 1
ATOM 1060 C CA . ASP C 2 10 ? 9.921 3.501 43.702 1.00 105.88 259 ASP C CA 1
ATOM 1061 C C . ASP C 2 10 ? 10.541 2.623 42.622 1.00 99.58 259 ASP C C 1
ATOM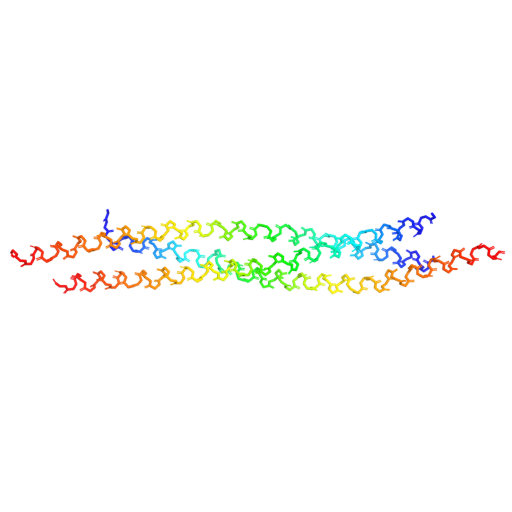 1062 O O . ASP C 2 10 ? 10.237 2.760 41.434 1.00 95.70 259 ASP C O 1
ATOM 1067 N N . THR C 2 11 ? 11.415 1.707 43.048 1.00 89.80 260 THR C N 1
ATOM 1068 C CA . THR C 2 11 ? 12.153 0.883 42.096 1.00 76.60 260 THR C CA 1
ATOM 1069 C C . THR C 2 11 ? 11.249 -0.154 41.438 1.00 74.56 260 THR C C 1
ATOM 1070 O O . THR C 2 11 ? 11.235 -0.286 40.209 1.00 78.71 260 THR C O 1
ATOM 1074 N N . MET C 2 12 ? 10.491 -0.905 42.242 1.00 83.03 261 MET C N 1
ATOM 1075 C CA . MET C 2 12 ? 9.622 -1.935 41.679 1.00 75.13 261 MET C CA 1
ATOM 1076 C C . MET C 2 12 ? 8.532 -1.332 40.803 1.00 83.58 261 MET C C 1
ATOM 1077 O O . MET C 2 12 ? 8.066 -1.979 39.859 1.00 81.77 261 MET C O 1
ATOM 1082 N N . MET C 2 13 ? 8.112 -0.099 41.099 1.00 78.19 262 MET C N 1
ATOM 1083 C CA . MET C 2 13 ? 7.190 0.595 40.208 1.00 68.34 262 MET C CA 1
ATOM 1084 C C . MET C 2 13 ? 7.850 0.891 38.866 1.00 75.38 262 MET C C 1
ATOM 1085 O O . MET C 2 13 ? 7.200 0.822 37.816 1.00 85.25 262 MET C O 1
ATOM 1090 N N . LYS C 2 14 ? 9.147 1.206 38.882 1.00 64.03 263 LYS C N 1
ATOM 1091 C CA . LYS C 2 14 ? 9.855 1.518 37.644 1.00 69.07 263 LYS C CA 1
ATOM 1092 C C . LYS C 2 14 ? 9.936 0.305 36.726 1.00 62.90 263 LYS C C 1
ATOM 1093 O O . LYS C 2 14 ? 9.767 0.430 35.508 1.00 57.69 263 LYS C O 1
ATOM 1099 N N . PHE C 2 15 ? 10.202 -0.876 37.290 1.00 53.29 264 PHE C N 1
ATOM 1100 C CA . PHE C 2 15 ? 10.298 -2.081 36.472 1.00 66.15 264 PHE C CA 1
ATOM 1101 C C . PHE C 2 15 ? 8.965 -2.409 35.813 1.00 64.49 264 PHE C C 1
ATOM 1102 O O . PHE C 2 15 ? 8.919 -2.765 34.630 1.00 63.62 264 PHE C O 1
ATOM 1110 N N . ASN C 2 16 ? 7.868 -2.294 36.565 1.00 61.97 265 ASN C N 1
ATOM 1111 C CA . ASN C 2 16 ? 6.559 -2.626 36.017 1.00 62.72 265 ASN C CA 1
ATOM 1112 C C . ASN C 2 16 ? 6.101 -1.598 34.991 1.00 66.91 265 ASN C C 1
ATOM 1113 O O . ASN C 2 16 ? 5.351 -1.938 34.070 1.00 80.04 265 ASN C O 1
ATOM 1118 N N . ILE C 2 17 ? 6.537 -0.344 35.131 1.00 62.16 266 ILE C N 1
ATOM 1119 C CA . ILE C 2 17 ? 6.273 0.653 34.096 1.00 65.40 266 ILE C CA 1
ATOM 1120 C C . ILE C 2 17 ? 6.938 0.238 32.791 1.00 63.88 266 ILE C C 1
ATOM 1121 O O . ILE C 2 17 ? 6.323 0.273 31.718 1.00 58.70 266 ILE C O 1
ATOM 1126 N N . ILE C 2 18 ? 8.206 -0.173 32.868 1.00 48.47 267 ILE C N 1
ATOM 1127 C 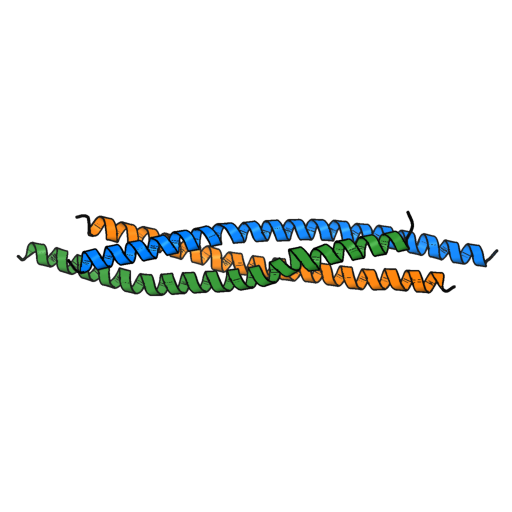CA . ILE C 2 18 ? 8.932 -0.592 31.674 1.00 46.11 267 ILE C CA 1
ATOM 1128 C C . ILE C 2 18 ? 8.315 -1.855 31.087 1.00 42.47 267 ILE C C 1
ATOM 1129 O O . ILE C 2 18 ? 8.148 -1.970 29.868 1.00 73.18 267 ILE C O 1
ATOM 1134 N N . ARG C 2 19 ? 7.962 -2.818 31.942 1.00 45.60 268 ARG C N 1
ATOM 1135 C CA . ARG C 2 19 ? 7.325 -4.042 31.466 1.00 59.74 268 ARG C CA 1
ATOM 1136 C C . ARG C 2 19 ? 6.035 -3.738 30.717 1.00 60.99 268 ARG C C 1
ATOM 1137 O O . ARG C 2 19 ? 5.777 -4.298 29.645 1.00 60.87 268 ARG C O 1
ATOM 1145 N N . ASN C 2 20 ? 5.211 -2.845 31.270 1.00 58.06 269 ASN C N 1
ATOM 1146 C CA . ASN C 2 20 ? 3.918 -2.547 30.662 1.00 48.32 269 ASN C CA 1
ATOM 1147 C C . ASN C 2 20 ? 4.087 -1.913 29.287 1.00 46.86 269 ASN C C 1
ATOM 1148 O O . ASN C 2 20 ? 3.453 -2.337 28.314 1.00 58.33 269 ASN C O 1
ATOM 1153 N N . GLU C 2 21 ? 4.939 -0.890 29.186 1.00 54.13 270 GLU C N 1
ATOM 1154 C CA . GLU C 2 21 ? 5.162 -0.246 27.895 1.00 58.57 270 GLU C CA 1
ATOM 1155 C C . GLU C 2 21 ? 5.830 -1.199 26.911 1.00 53.47 270 GLU C C 1
ATOM 1156 O O . GLU C 2 21 ? 5.474 -1.226 25.727 1.00 65.25 270 GLU C O 1
ATOM 1162 N N . LEU C 2 22 ? 6.802 -1.986 27.381 1.00 56.18 271 LEU C N 1
ATOM 1163 C CA . LEU C 2 22 ? 7.408 -3.002 26.527 1.00 46.26 271 LEU C CA 1
ATOM 1164 C C . LEU C 2 22 ? 6.378 -4.022 26.064 1.00 52.38 271 LEU C C 1
ATOM 1165 O O . LEU C 2 22 ? 6.465 -4.529 24.940 1.00 59.46 271 LEU C O 1
ATOM 1170 N N . HIS C 2 23 ? 5.397 -4.333 26.914 1.00 50.85 272 HIS C N 1
ATOM 1171 C CA . HIS C 2 23 ? 4.306 -5.206 26.499 1.00 51.06 272 HIS C CA 1
ATOM 1172 C C . HIS C 2 23 ? 3.483 -4.5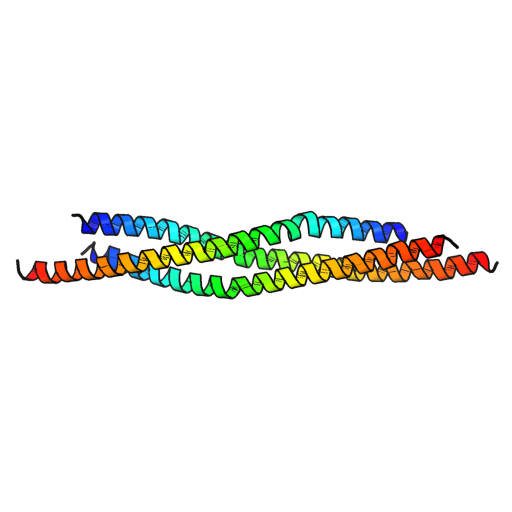64 25.392 1.00 55.75 272 HIS C C 1
ATOM 1173 O O . HIS C 2 23 ? 3.072 -5.239 24.442 1.00 49.57 272 HIS C O 1
ATOM 1180 N N . ASN C 2 24 ? 3.239 -3.256 25.493 1.00 49.48 273 ASN C N 1
ATOM 1181 C CA . ASN C 2 24 ? 2.454 -2.574 24.471 1.00 59.86 273 ASN C CA 1
ATOM 1182 C C . ASN C 2 24 ? 3.184 -2.530 23.135 1.00 54.96 273 ASN C C 1
ATOM 1183 O O . ASN C 2 24 ? 2.543 -2.565 22.079 1.00 63.22 273 ASN C O 1
ATOM 1188 N N . ILE C 2 25 ? 4.516 -2.457 23.158 1.00 61.60 274 ILE C N 1
ATOM 1189 C CA . ILE C 2 25 ? 5.278 -2.415 21.914 1.00 50.29 274 ILE C CA 1
ATOM 1190 C C . ILE C 2 25 ? 5.226 -3.763 21.208 1.00 55.70 274 ILE C C 1
ATOM 1191 O O . ILE C 2 25 ? 5.013 -3.835 19.991 1.00 58.30 274 ILE C O 1
ATOM 1196 N N . MET C 2 26 ? 5.416 -4.852 21.955 1.00 49.55 275 MET C N 1
ATOM 1197 C CA . MET C 2 26 ? 5.374 -6.180 21.353 1.00 55.55 275 MET C CA 1
ATOM 1198 C C . MET C 2 26 ? 3.965 -6.531 20.891 1.00 47.54 275 MET C C 1
ATOM 1199 O O . MET C 2 26 ? 3.771 -7.026 19.775 1.00 65.68 275 MET C O 1
ATOM 1204 N N . ASN C 2 27 ? 2.965 -6.263 21.731 1.00 57.39 276 ASN C N 1
ATOM 1205 C CA . ASN C 2 27 ? 1.604 -6.709 21.457 1.00 62.31 276 ASN C CA 1
ATOM 1206 C C . ASN C 2 27 ? 0.899 -5.879 20.392 1.00 64.03 276 ASN C C 1
ATOM 1207 O O . ASN C 2 27 ? -0.099 -6.344 19.831 1.00 68.23 276 ASN C O 1
ATOM 1212 N N . THR C 2 28 ? 1.379 -4.672 20.098 1.00 48.85 277 THR C N 1
ATOM 1213 C CA . THR C 2 28 ? 0.704 -3.849 19.101 1.00 61.37 277 THR C CA 1
ATOM 1214 C C . THR C 2 28 ? 1.566 -3.635 17.864 1.00 56.54 277 THR C C 1
ATOM 1215 O O . THR C 2 28 ? 1.313 -4.242 16.818 1.00 76.71 277 THR C O 1
ATOM 1219 N N . GLN C 2 29 ? 2.585 -2.781 17.966 1.00 51.42 278 GLN C N 1
ATOM 1220 C CA . GLN C 2 29 ? 3.352 -2.414 16.780 1.00 56.65 278 GLN C CA 1
ATOM 1221 C C . GLN C 2 29 ? 4.193 -3.581 16.274 1.00 60.05 278 GLN C C 1
ATOM 1222 O O . GLN C 2 29 ? 4.209 -3.868 15.071 1.00 60.17 278 GLN C O 1
ATOM 1226 N N . LEU C 2 30 ? 4.904 -4.263 17.174 1.00 54.15 279 LEU C N 1
ATOM 1227 C CA . LEU C 2 30 ? 5.778 -5.349 16.741 1.00 59.20 279 LEU C CA 1
ATOM 1228 C C . LEU C 2 30 ? 4.979 -6.529 16.204 1.00 59.67 279 LEU C C 1
ATOM 1229 O O . LEU C 2 30 ? 5.371 -7.148 15.208 1.00 68.82 279 LEU C O 1
ATOM 1234 N N . LYS C 2 31 ? 3.857 -6.857 16.849 1.00 55.09 280 LYS C N 1
ATOM 1235 C CA . LYS C 2 31 ? 3.015 -7.944 16.358 1.00 58.68 280 LYS C CA 1
ATOM 1236 C C . LYS C 2 31 ? 2.459 -7.621 14.977 1.00 56.49 280 LYS C C 1
ATOM 1237 O O . LYS C 2 31 ? 2.521 -8.448 14.060 1.00 62.19 280 LYS C O 1
ATOM 1243 N N . ARG C 2 32 ? 1.913 -6.414 14.811 1.00 48.14 281 ARG C N 1
ATOM 1244 C CA . ARG C 2 32 ? 1.362 -6.020 13.519 1.00 58.96 281 ARG C CA 1
ATOM 1245 C C . ARG C 2 32 ? 2.445 -5.963 12.451 1.00 66.48 281 ARG C C 1
ATOM 1246 O O . ARG C 2 32 ? 2.200 -6.307 11.288 1.00 71.60 281 ARG C O 1
ATOM 1254 N N . ALA C 2 33 ? 3.654 -5.538 12.828 1.00 57.03 282 ALA C N 1
ATOM 1255 C CA . ALA C 2 33 ? 4.728 -5.406 11.851 1.00 51.09 282 ALA C CA 1
ATOM 1256 C C . ALA C 2 33 ? 5.104 -6.753 11.247 1.00 59.33 282 ALA C C 1
ATOM 1257 O O . ALA C 2 33 ? 5.438 -6.834 10.060 1.00 63.19 282 ALA C O 1
ATOM 1259 N N . GLU C 2 34 ? 5.045 -7.826 12.040 1.00 41.44 283 GLU C N 1
ATOM 1260 C CA . GLU C 2 34 ? 5.455 -9.132 11.531 1.00 62.01 283 GLU C CA 1
ATOM 1261 C C . GLU C 2 34 ? 4.509 -9.622 10.441 1.00 63.14 283 GLU C C 1
ATOM 1262 O O . GLU C 2 34 ? 4.951 -10.042 9.365 1.00 52.94 283 GLU C O 1
ATOM 1268 N N . SER C 2 35 ? 3.200 -9.577 10.700 1.00 57.07 284 SER C N 1
ATOM 1269 C CA . SER C 2 35 ? 2.234 -10.035 9.709 1.00 54.66 284 SER C CA 1
ATOM 1270 C C . SER C 2 35 ? 2.127 -9.088 8.522 1.00 61.67 284 SER C C 1
ATOM 1271 O O . SER C 2 35 ? 1.698 -9.512 7.444 1.00 71.09 284 SER C O 1
ATOM 1274 N N . GLU C 2 36 ? 2.509 -7.820 8.690 1.00 53.58 285 GLU C N 1
ATOM 1275 C CA . GLU C 2 36 ? 2.482 -6.887 7.568 1.00 60.62 285 GLU C CA 1
ATOM 1276 C C . GLU C 2 36 ? 3.633 -7.155 6.606 1.00 48.94 285 GLU C C 1
ATOM 1277 O O . GLU C 2 36 ? 3.440 -7.172 5.384 1.00 60.12 285 GLU C O 1
ATOM 1283 N N . VAL C 2 37 ? 4.842 -7.371 7.137 1.00 44.48 286 VAL C N 1
ATOM 1284 C CA . VAL C 2 37 ? 5.982 -7.698 6.282 1.00 53.46 286 VAL C CA 1
ATOM 1285 C C . VAL C 2 37 ? 5.740 -9.002 5.537 1.00 41.67 286 VAL C C 1
ATOM 1286 O O . VAL C 2 37 ? 6.171 -9.162 4.389 1.00 48.79 286 VAL C O 1
ATOM 1290 N N . ALA C 2 38 ? 5.055 -9.955 6.172 1.00 43.51 287 ALA C N 1
ATOM 1291 C CA . ALA C 2 38 ? 4.712 -11.198 5.489 1.00 50.84 287 ALA C CA 1
ATOM 1292 C C . ALA C 2 38 ? 3.753 -10.936 4.334 1.00 50.89 287 ALA C C 1
ATOM 1293 O O . ALA C 2 38 ? 3.935 -11.463 3.231 1.00 57.07 287 ALA C O 1
ATOM 1295 N N . ALA C 2 39 ? 2.727 -10.117 4.571 1.00 47.87 288 ALA C N 1
ATOM 1296 C CA . ALA C 2 39 ? 1.784 -9.782 3.510 1.00 41.00 288 ALA C CA 1
ATOM 1297 C C . ALA C 2 39 ? 2.455 -8.956 2.421 1.00 47.88 288 ALA C C 1
ATOM 1298 O O . ALA C 2 39 ? 2.263 -9.212 1.227 1.00 55.28 288 ALA C O 1
ATOM 1300 N N . LEU C 2 40 ? 3.252 -7.960 2.817 1.00 33.65 289 LEU C N 1
ATOM 1301 C CA . LEU C 2 40 ? 3.930 -7.113 1.840 1.00 44.26 289 LEU C CA 1
ATOM 1302 C C . LEU C 2 40 ? 4.835 -7.935 0.932 1.00 35.30 289 LEU C C 1
ATOM 1303 O O . LEU C 2 40 ? 4.840 -7.750 -0.291 1.00 39.16 289 LEU C O 1
ATOM 1308 N N . ASN C 2 41 ? 5.606 -8.857 1.515 1.00 33.24 290 ASN C N 1
ATOM 1309 C CA . ASN C 2 41 ? 6.474 -9.713 0.712 1.00 42.35 290 ASN C CA 1
ATOM 1310 C C . ASN C 2 41 ? 5.670 -10.538 -0.283 1.00 46.07 290 ASN C C 1
ATOM 1311 O O . ASN C 2 41 ? 6.047 -10.652 -1.456 1.00 53.27 290 ASN C O 1
ATOM 1316 N N . ARG C 2 42 ? 4.555 -11.116 0.165 1.00 48.80 291 ARG C N 1
ATOM 1317 C CA . ARG C 2 42 ? 3.737 -11.931 -0.723 1.00 40.78 291 ARG C CA 1
ATOM 1318 C C . ARG C 2 42 ? 3.046 -11.086 -1.786 1.00 45.69 291 ARG C C 1
ATOM 1319 O O . ARG C 2 42 ? 2.898 -11.531 -2.929 1.00 54.86 291 ARG C O 1
ATOM 1327 N N . ARG C 2 43 ? 2.625 -9.868 -1.436 1.00 37.48 292 ARG C N 1
ATOM 1328 C CA . ARG C 2 43 ? 1.952 -9.012 -2.407 1.00 36.09 292 ARG C CA 1
ATOM 1329 C C . ARG C 2 43 ? 2.923 -8.505 -3.465 1.00 44.47 292 ARG C C 1
ATOM 1330 O O . ARG C 2 43 ? 2.550 -8.349 -4.634 1.00 51.95 292 ARG C O 1
ATOM 1338 N N . ILE C 2 44 ? 4.171 -8.237 -3.074 1.00 38.31 293 ILE C N 1
ATOM 1339 C CA . ILE C 2 44 ? 5.174 -7.795 -4.039 1.00 40.86 293 ILE C CA 1
ATOM 1340 C C . ILE C 2 44 ? 5.465 -8.899 -5.048 1.00 36.47 293 ILE C C 1
ATOM 1341 O O . ILE C 2 44 ? 5.594 -8.644 -6.252 1.00 39.94 293 ILE C O 1
ATOM 1346 N N . GLN C 2 45 ? 5.559 -10.144 -4.577 1.00 32.13 294 GLN C N 1
ATOM 1347 C CA . GLN C 2 45 ? 5.819 -11.256 -5.487 1.00 40.65 294 GLN C CA 1
ATOM 1348 C C . GLN C 2 45 ? 4.626 -11.518 -6.398 1.00 34.78 294 GLN C C 1
ATOM 1349 O O . GLN C 2 45 ? 4.801 -11.821 -7.584 1.00 49.89 294 GLN C O 1
ATOM 1355 N N . LEU C 2 46 ? 3.407 -11.409 -5.864 1.00 46.22 295 LEU C N 1
ATOM 1356 C CA . LEU C 2 46 ? 2.221 -11.610 -6.692 1.00 43.61 295 LEU C CA 1
ATOM 1357 C C . LEU C 2 46 ? 2.108 -10.533 -7.763 1.00 42.39 295 LEU C C 1
ATOM 1358 O O . LEU C 2 46 ? 1.740 -10.825 -8.907 1.00 38.58 295 LEU C O 1
ATOM 1363 N N . LEU C 2 47 ? 2.419 -9.284 -7.411 1.00 40.55 296 LEU C N 1
ATOM 1364 C CA . LEU C 2 47 ? 2.415 -8.214 -8.403 1.00 36.92 296 LEU C CA 1
ATOM 1365 C C . LEU C 2 47 ? 3.415 -8.501 -9.516 1.00 47.23 296 LEU C C 1
ATOM 1366 O O . LEU C 2 47 ? 3.102 -8.344 -10.702 1.00 40.32 296 LEU C O 1
ATOM 1371 N N . GLU C 2 48 ? 4.624 -8.938 -9.151 1.00 38.24 297 GLU C N 1
ATOM 1372 C CA . GLU C 2 48 ? 5.628 -9.251 -10.165 1.00 47.71 297 GLU C CA 1
ATOM 1373 C C . GLU C 2 48 ? 5.167 -10.386 -11.070 1.00 41.79 297 GLU C C 1
ATOM 1374 O O . GLU C 2 48 ? 5.358 -10.330 -12.290 1.00 51.84 297 GLU C O 1
ATOM 1380 N N . GLU C 2 49 ? 4.570 -11.430 -10.489 1.00 44.48 298 GLU C N 1
ATOM 1381 C CA . GLU C 2 49 ? 4.009 -12.503 -11.305 1.00 35.36 298 GLU C CA 1
ATOM 1382 C C . GLU C 2 49 ? 2.969 -11.961 -12.275 1.00 56.05 298 GLU C C 1
ATOM 1383 O O . GLU C 2 49 ? 2.943 -12.346 -13.450 1.00 44.24 298 GLU C O 1
ATOM 1389 N N . ASP C 2 50 ? 2.107 -11.058 -11.801 1.00 39.74 299 ASP C N 1
ATOM 1390 C CA . ASP C 2 50 ? 1.131 -10.432 -12.685 1.00 32.50 299 ASP C CA 1
ATOM 1391 C C . ASP C 2 50 ? 1.820 -9.637 -13.785 1.00 38.64 299 ASP C C 1
ATOM 1392 O O . ASP C 2 50 ? 1.399 -9.676 -14.947 1.00 50.14 299 ASP C O 1
ATOM 1397 N N . LEU C 2 51 ? 2.881 -8.908 -13.437 1.00 45.30 300 LEU C N 1
ATOM 1398 C CA . LEU C 2 51 ? 3.647 -8.192 -14.451 1.00 48.68 300 LEU C CA 1
ATOM 1399 C C . LEU C 2 51 ? 4.284 -9.160 -15.440 1.00 37.22 300 LEU C C 1
ATOM 1400 O O . LEU C 2 51 ? 4.327 -8.890 -16.646 1.00 41.48 300 LEU C O 1
ATOM 1405 N N . GLU C 2 52 ? 4.770 -10.304 -14.947 1.00 39.76 301 GLU C N 1
ATOM 1406 C CA . GLU C 2 52 ? 5.397 -11.290 -15.822 1.00 43.12 301 GLU C CA 1
ATOM 1407 C C . GLU C 2 52 ? 4.371 -11.977 -16.715 1.00 49.01 301 GLU C C 1
ATOM 1408 O O . GLU C 2 52 ? 4.682 -12.364 -17.847 1.00 59.96 301 GLU C O 1
ATOM 1414 N N . ARG C 2 53 ? 3.150 -12.169 -16.221 1.00 55.97 302 ARG C N 1
ATOM 1415 C CA . ARG C 2 53 ? 2.103 -12.647 -17.113 1.00 46.66 302 ARG C CA 1
ATOM 1416 C C . ARG C 2 53 ? 1.667 -11.544 -18.066 1.00 56.11 302 ARG C C 1
ATOM 1417 O O . ARG C 2 53 ? 1.226 -11.825 -19.186 1.00 60.64 302 ARG C O 1
ATOM 1425 N N . SER C 2 54 ? 1.820 -10.286 -17.648 1.00 60.39 303 SER C N 1
ATOM 1426 C CA . SER C 2 54 ? 1.399 -9.160 -18.474 1.00 55.96 303 SER C CA 1
ATOM 1427 C C . SER C 2 54 ? 2.330 -8.956 -19.665 1.00 64.56 303 SER C C 1
ATOM 1428 O O . SER C 2 54 ? 1.872 -8.610 -20.760 1.00 62.43 303 SER C O 1
ATOM 1431 N N . GLU C 2 55 ? 3.638 -9.161 -19.477 1.00 57.84 304 GLU C N 1
ATOM 1432 C CA . GLU C 2 55 ? 4.584 -8.909 -20.562 1.00 59.63 304 GLU C CA 1
ATOM 1433 C C . GLU C 2 55 ? 4.344 -9.840 -21.745 1.00 50.99 304 GLU C C 1
ATOM 1434 O O . GLU C 2 55 ? 4.437 -9.414 -22.903 1.00 49.73 304 GLU C O 1
ATOM 1440 N N . GLU C 2 56 ? 4.027 -11.111 -21.478 1.00 45.46 305 GLU C N 1
ATOM 1441 C CA . GLU C 2 56 ? 3.794 -12.058 -22.564 1.00 44.58 305 GLU C CA 1
ATOM 1442 C C . GLU C 2 56 ? 2.613 -11.627 -23.425 1.00 63.49 305 GLU C C 1
ATOM 1443 O O . GLU C 2 56 ? 2.643 -11.768 -24.653 1.00 61.63 305 GLU C O 1
ATOM 1449 N N . ARG C 2 57 ? 1.568 -11.086 -22.797 1.00 63.02 306 ARG C N 1
ATOM 1450 C CA . ARG C 2 57 ? 0.430 -10.576 -23.552 1.00 51.20 306 ARG C CA 1
ATOM 1451 C C . ARG C 2 57 ? 0.811 -9.329 -24.340 1.00 57.12 306 ARG C C 1
ATOM 1452 O O . ARG C 2 57 ? 0.474 -9.202 -25.523 1.00 66.22 306 ARG C O 1
ATOM 1460 N N . LEU C 2 58 ? 1.514 -8.392 -23.696 1.00 51.70 307 LEU C N 1
ATOM 1461 C CA . LEU C 2 58 ? 1.944 -7.182 -24.390 1.00 53.30 307 LEU C CA 1
ATOM 1462 C C . LEU C 2 58 ? 2.884 -7.511 -25.542 1.00 50.02 307 LEU C C 1
ATOM 1463 O O . LEU C 2 58 ? 2.857 -6.847 -26.584 1.00 48.25 307 LEU C O 1
ATOM 1468 N N . GLY C 2 59 ? 3.726 -8.533 -25.372 1.00 41.76 308 GLY C N 1
ATOM 1469 C CA . GLY C 2 59 ? 4.587 -8.955 -26.462 1.00 44.02 308 GLY C CA 1
ATOM 1470 C C . GLY C 2 59 ? 3.822 -9.535 -27.634 1.00 69.35 308 GLY C C 1
ATOM 1471 O O . GLY C 2 59 ? 4.213 -9.342 -28.789 1.00 65.89 308 GLY C O 1
ATOM 1472 N N . SER C 2 60 ? 2.725 -10.246 -27.360 1.00 71.71 309 SER C N 1
ATOM 1473 C CA . SER C 2 60 ? 1.922 -10.818 -28.435 1.00 70.39 309 SER C CA 1
ATOM 1474 C C . SER C 2 60 ? 1.056 -9.759 -29.106 1.00 65.29 309 SER C C 1
ATOM 1475 O O . SER C 2 60 ? 0.876 -9.785 -30.328 1.00 76.73 309 SER C O 1
ATOM 1478 N N . ALA C 2 61 ? 0.507 -8.827 -28.323 1.00 52.54 310 ALA C N 1
ATOM 1479 C CA . ALA C 2 61 ? -0.259 -7.733 -28.908 1.00 57.55 310 ALA C CA 1
ATOM 1480 C C . ALA C 2 61 ? 0.630 -6.803 -29.721 1.00 65.53 310 ALA C C 1
ATOM 1481 O O . ALA C 2 61 ? 0.173 -6.220 -30.711 1.00 59.84 310 ALA C O 1
ATOM 1483 N N . THR C 2 62 ? 1.896 -6.652 -29.323 1.00 60.88 311 THR C N 1
ATOM 1484 C CA . THR C 2 62 ? 2.826 -5.844 -30.105 1.00 62.70 311 THR C CA 1
ATOM 1485 C C . THR C 2 62 ? 3.097 -6.481 -31.462 1.00 69.59 311 THR C C 1
ATOM 1486 O O . THR C 2 62 ? 3.180 -5.782 -32.478 1.00 73.36 311 THR C O 1
ATOM 1490 N N . ALA C 2 63 ? 3.231 -7.809 -31.499 1.00 78.10 312 ALA C N 1
ATOM 1491 C CA . ALA C 2 63 ? 3.435 -8.492 -32.772 1.00 73.99 312 ALA C CA 1
ATOM 1492 C C . ALA C 2 63 ? 2.170 -8.464 -33.621 1.00 69.90 312 ALA C C 1
ATOM 1493 O O . ALA C 2 63 ? 2.244 -8.369 -34.852 1.00 75.87 312 ALA C O 1
ATOM 1495 N N . LYS C 2 64 ? 1.000 -8.538 -32.982 1.00 70.34 313 LYS C N 1
ATOM 1496 C CA . LYS C 2 64 ? -0.252 -8.558 -33.731 1.00 83.50 313 LYS C CA 1
ATOM 1497 C C . LYS C 2 64 ? -0.541 -7.205 -34.370 1.00 82.44 313 LYS C C 1
ATOM 1498 O O . LYS C 2 64 ? -1.076 -7.139 -35.483 1.00 87.92 313 LYS C O 1
ATOM 1502 N N . LEU C 2 65 ? -0.193 -6.113 -33.685 1.00 77.95 314 LEU C N 1
ATOM 1503 C CA . LEU C 2 65 ? -0.437 -4.788 -34.247 1.00 82.15 314 LEU C CA 1
ATOM 1504 C C . LEU C 2 65 ? 0.495 -4.502 -35.418 1.00 86.68 314 LEU C C 1
ATOM 1505 O O . LEU C 2 65 ? 0.086 -3.881 -36.406 1.00 95.80 314 LEU C O 1
ATOM 1510 N N . SER C 2 66 ? 1.752 -4.945 -35.326 1.00 82.63 315 SER C N 1
ATOM 1511 C CA . SER C 2 66 ? 2.697 -4.715 -36.414 1.00 91.37 315 SER C CA 1
ATOM 1512 C C . SER C 2 66 ? 2.316 -5.514 -37.654 1.00 107.10 315 SER C C 1
ATOM 1513 O O . SER C 2 66 ? 2.451 -5.023 -38.781 1.00 123.25 315 SER C O 1
ATOM 1516 N N . GLU C 2 67 ? 1.843 -6.748 -37.467 1.00 98.13 316 GLU C N 1
ATOM 1517 C CA . GLU C 2 67 ? 1.372 -7.536 -38.602 1.00 90.60 316 GLU C CA 1
ATOM 1518 C C . GLU C 2 67 ? 0.159 -6.883 -39.253 1.00 98.77 316 GLU C C 1
ATOM 1519 O O . GLU C 2 67 ? 0.004 -6.926 -40.479 1.00 102.51 316 GLU C O 1
ATOM 1521 N N . ALA C 2 68 ? -0.710 -6.269 -38.446 1.00 97.86 317 ALA C N 1
ATOM 1522 C CA . ALA C 2 68 ? -1.856 -5.557 -39.000 1.00 102.31 317 ALA C CA 1
ATOM 1523 C C . ALA C 2 68 ? -1.432 -4.267 -39.691 1.00 107.27 317 ALA C C 1
ATOM 1524 O O . ALA C 2 68 ? -2.074 -3.846 -40.660 1.00 117.61 317 ALA C O 1
ATOM 1526 N N . SER C 2 69 ? -0.363 -3.628 -39.209 1.00 100.94 318 SER C N 1
ATOM 1527 C CA . SER C 2 69 ? 0.135 -2.425 -39.868 1.00 99.34 318 SER C CA 1
ATOM 1528 C C . SER C 2 69 ? 0.701 -2.747 -41.245 1.00 104.27 318 SER C C 1
ATOM 1529 O O . SER C 2 69 ? 0.498 -1.987 -42.199 1.00 109.65 318 SER C O 1
ATOM 1532 N N . GLN C 2 70 ? 1.411 -3.871 -41.368 1.00 111.97 319 GLN C N 1
ATOM 1533 C CA . GLN C 2 70 ? 1.931 -4.276 -42.669 1.00 125.22 319 GLN C CA 1
ATOM 1534 C C . GLN C 2 70 ? 0.823 -4.792 -43.578 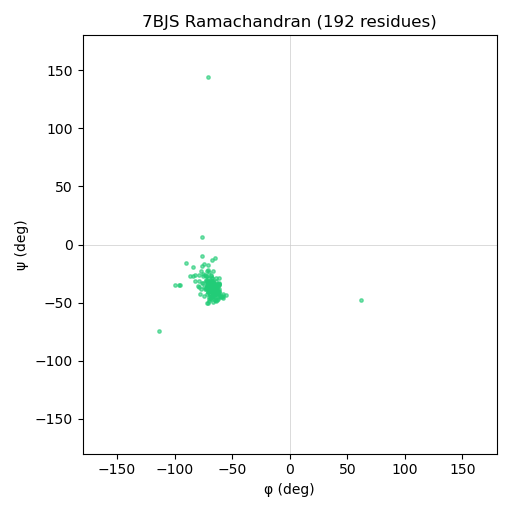1.00 133.18 319 GLN C C 1
ATOM 1535 O O . GLN C 2 70 ? 0.909 -4.644 -44.802 1.00 134.82 319 GLN C O 1
ATOM 1541 N N . ALA C 2 71 ? -0.219 -5.396 -43.003 1.00 138.27 320 ALA C N 1
ATOM 1542 C CA . ALA C 2 71 ? -1.344 -5.877 -43.795 1.00 137.76 320 ALA C CA 1
ATOM 1543 C C . ALA C 2 71 ? -2.281 -4.756 -44.222 1.00 137.92 320 ALA C C 1
ATOM 1544 O O . ALA C 2 71 ? -3.013 -4.919 -45.204 1.00 136.87 320 ALA C O 1
ATOM 1546 N N . ALA C 2 72 ? -2.280 -3.628 -43.507 1.00 136.32 321 ALA C N 1
ATOM 1547 C CA . ALA C 2 72 ? -3.079 -2.484 -43.925 1.00 136.65 321 ALA C CA 1
ATOM 1548 C C . ALA C 2 72 ? -2.532 -1.836 -45.189 1.00 150.51 321 ALA C C 1
ATOM 1549 O O . ALA C 2 72 ? -3.289 -1.179 -45.912 1.00 161.60 321 ALA C O 1
ATOM 1551 N N . ASP C 2 73 ? -1.239 -2.009 -45.472 1.00 146.68 322 ASP C N 1
ATOM 1552 C CA . ASP C 2 73 ? -0.649 -1.432 -46.674 1.00 144.80 322 ASP C CA 1
ATOM 1553 C C . ASP C 2 73 ? -0.892 -2.296 -47.904 1.00 141.23 322 ASP C C 1
ATOM 1554 O O . ASP C 2 73 ? -1.010 -1.766 -49.014 1.00 134.39 322 ASP C O 1
ATOM 1559 N N . GLU C 2 74 ? -0.971 -3.617 -47.732 1.00 141.91 323 GLU C N 1
ATOM 1560 C CA . GLU C 2 74 ? -1.118 -4.511 -48.875 1.00 142.47 323 GLU C CA 1
ATOM 1561 C C . GLU C 2 74 ? -2.547 -4.561 -49.398 1.00 142.71 323 GLU C C 1
ATOM 1562 O O . GLU C 2 74 ? -2.757 -4.854 -50.580 1.00 142.25 323 GLU C O 1
ATOM 1565 N N . SER C 2 75 ? -3.532 -4.285 -48.549 1.00 139.86 324 SER C N 1
ATOM 1566 C CA . SER C 2 75 ? -4.933 -4.347 -48.954 1.00 139.32 324 SER C CA 1
ATOM 1567 C C . SER C 2 75 ? -5.273 -3.245 -49.953 1.00 140.57 324 SER C C 1
ATOM 1568 O O . SER C 2 75 ? -5.265 -3.469 -51.164 1.00 134.83 324 SER C O 1
#

B-factor: mean 68.51, std 25.14, range [30.21, 161.6]

Organism: Drosophila melanogaster (NCBI:txid7227)

Secondary structure (DSSP, 8-state):
-HHHHHHHHHHHHHHHHHHHHHHHHHHHHHHHHHHHHHHHHHHHHHHHHHHHHHHHHHHHHHHHHHH--/--HHHHHHHHHHHHHHHHHHHHHHHHHHHHHHHHHHHHHHHHHHHHHHHHHHHHHHHHHHT-/--HHHHHHHHHHHHHHIIIIIIHHHHHHHHHHHHHHHHHHHHHHHHHHHHHHHHHHHHHHHHHHHH-

Foldseek 3Di:
DVVVVVVVVVVVVVVVVVVVVVVVVPVPVVVVVVVVVVVVVVVVVVVVVVVVVVVVVVVVVVVVVVVVD/DVVVVVVVVVVVVVVVVVVVVVVVVVVVVVVVVVVVVVVVVVVVVVVVVCCVVVVVVVVVVD/DDDVVVVVVVVVVVCVCCVPVVVVVVVVVVVVVVVVVVVVVVVVVVVVVVVVVVVVVVVVVVVVVVD

Radius of gyration: 29.33 Å; Cα contacts (8 Å, |Δi|>4): 115; chains: 3; bounding box: 36×20×111 Å

Sequence (198 aa):
SFLENNLDQLTKVHKQLVRDNADLRCELPKLEKRLRCTMERVKALETALKEAKEGAMRDRKRYQYEVDRSFLENNLDQLTKVHKQLVRDNADLRCELPKLEKRLRCTMERVKALETALKEAKEGAMRDRKRSDTMMKFNIIRNELHNIMNTQLKRAESEVAALNRRIQLLEEDLERSEERLGSATAKLSEASQAADES

InterPro domains:
  IPR001752 Kinesin motor domain [PF00225] (18-333)
  IPR001752 Kinesin motor domain [PR00380] (83-104)
  IPR001752 Kinesin motor domain [PR00380] (202-219)
  IPR001752 Kinesin motor domain [PR00380] (233-251)
  IPR001752 Kinesin motor domain [PR00380] (283-304)
  IPR001752 Kinesin motor domain [PS50067] (12-333)
  IPR001752 Kinesin motor domain [SM00129] (10-341)
  IPR019821 Kinesin motor domain, conserved site [PS00411] (232-243)
  IPR027417 P-loop containing nucleoside triphosphate hydrolase [SSF52540] (9-353)
  IPR027640 Kinesin-like protein [PTHR47968] (10-927)
  IPR036961 Kinesin motor domain superfamily [G3DSA:3.40.850.10] (2-365)
  IPR059182 Kinesin heavy chain, C-terminal domain [cd23649] (856-925)

Solvent-accessible surface area: 13086 Å² total; per-residue (Å²): 111,163,18,78,104,29,0,81,86,0,34,149,44,5,112,86,2,60,140,50,10,51,78,3,108,89,64,9,64,93,7,58,122,113,1,120,69,2,29,121,78,0,92,61,18,41,92,32,9,146,103,0,87,60,23,19,79,159,27,97,141,138,73,64,150,114,100,106,107,97,175,41,79,92,32,12,86,79,6,70,92,36,20,115,75,5,70,73,29,2,43,58,7,101,69,76,7,66,126,9,72,146,80,12,163,69,2,70,91,93,4,123,62,8,34,57,31,9,90,131,12,36,113,28,14,98,193,39,78,111,114,119,92,12,59,105,39,0,44,94,3,90,82,77,2,77,65,0,44,93,38,28,6,143,137,0,104,71,63,9,62,46,4,72,128,80,2,71,86,7,44,58,65,4,93,134,5,88,111,87,13,44,73,1,69,62,79,19,69,58,53,51,131,50,77,120,228,136